Protein AF-A0A7W0IDD8-F1 (afdb_monomer)

Solvent-accessible surface area (backbone atoms only — not comparable to full-atom values): 20999 Å² total; per-residue (Å²): 106,83,64,54,40,31,26,29,78,87,75,41,72,33,31,65,84,39,96,52,27,77,35,82,92,47,76,66,54,68,60,52,62,57,66,55,70,86,56,60,52,86,77,64,38,30,26,44,44,40,67,47,39,80,70,72,40,92,45,48,33,51,63,51,73,57,95,91,39,76,44,58,44,57,75,46,72,74,58,51,58,67,43,49,70,93,63,53,69,46,60,52,19,50,39,54,35,52,36,50,44,30,39,76,68,73,30,57,49,37,72,60,38,56,46,99,84,64,82,42,71,27,50,27,32,34,47,29,73,43,102,51,34,36,20,37,38,79,47,80,65,95,70,59,69,71,57,53,50,49,51,50,49,50,28,24,70,70,47,24,48,68,44,35,34,28,41,45,68,73,68,59,74,50,55,89,49,42,38,35,26,41,73,61,90,61,54,34,65,47,59,46,68,40,95,73,48,46,30,78,35,36,35,30,50,54,49,75,42,60,29,42,95,84,43,88,69,80,39,74,87,43,98,67,69,64,78,70,47,75,39,85,45,75,44,85,39,82,45,44,48,60,57,48,48,40,27,41,34,62,47,46,34,36,60,40,52,47,75,54,71,94,44,59,48,35,23,30,30,42,38,70,40,47,49,57,49,26,65,74,68,74,49,86,44,57,79,75,62,43,72,75,75,68,74,82,87,60,82,63,100,59,80,74,89,84,62,96,70,80,93,70,87,75,81,81,68,77,75,82,69,81,84,44,69,76,31,56,44,99,60,74,36,54,10,74,84,81,55,50,77,24,42,30,26,37,98,87,61,45,37,19,46,69,71,60,49,54,60,60,54,75,109

Sequence (363 aa):
MVNYLLWHTELGELDIRKPDLGRPELPGVWERLLQDRSSPLSRRGLQCGGVCRDQGHVEWMYVYERQGQRIAAHEAKTAERRHISNESPEHQAYKERTVRVATEAGHRAEAEARTKDGKVRSDVLVYGANDMPTGFEIQRSFEPENAIRRRNKASADHGVLAAWHTDDSQMFSRNEVAWTRTDNNLPPKAIRDGAHLQVRGGYRYLHMEKCDERRARPCLTKKTGKCGKWHPVSSVRQISYDDFVRGVAAGEVVQAGVKEFRTTFHFWTTALELDRYEDTIGRSVRPVGPKPRKPATGSSDRDPTCRARPRIEISRGPHLNWRDSSHWSSIDAPCRYCRGLTHLRDDTGRPSHKTCAEAQLGT

Mean predicted aligned error: 17.6 Å

Structure (mmCIF, N/CA/C/O backbone):
data_AF-A0A7W0IDD8-F1
#
_entry.id   AF-A0A7W0IDD8-F1
#
loop_
_atom_site.group_PDB
_atom_site.id
_atom_site.type_symbol
_atom_site.label_atom_id
_atom_site.label_alt_id
_atom_site.label_comp_id
_atom_site.label_asym_id
_atom_site.label_entity_id
_atom_site.label_seq_id
_atom_site.pdbx_PDB_ins_code
_atom_site.Cartn_x
_atom_site.Cartn_y
_atom_site.Cartn_z
_atom_site.occupancy
_atom_site.B_iso_or_equiv
_atom_site.auth_seq_id
_atom_site.auth_comp_id
_atom_site.auth_asym_id
_atom_site.auth_atom_id
_atom_site.pdbx_PDB_model_num
ATOM 1 N N . MET A 1 1 ? -10.575 5.139 19.456 1.00 38.25 1 MET A N 1
ATOM 2 C CA . MET A 1 1 ? -11.682 6.118 19.418 1.00 38.25 1 MET A CA 1
ATOM 3 C C . MET A 1 1 ? -11.929 6.609 20.830 1.00 38.25 1 MET A C 1
ATOM 5 O O . MET A 1 1 ? -11.973 5.780 21.727 1.00 38.25 1 MET A O 1
ATOM 9 N N . VAL A 1 2 ? -12.044 7.922 21.043 1.00 44.94 2 VAL A N 1
ATOM 10 C CA . VAL A 1 2 ? -12.522 8.461 22.326 1.00 44.94 2 VAL A CA 1
ATOM 11 C C . VAL A 1 2 ? -14.035 8.287 22.314 1.00 44.94 2 VAL A C 1
ATOM 13 O O . VAL A 1 2 ? -14.695 8.803 21.417 1.00 44.94 2 VAL A O 1
ATOM 16 N N . ASN A 1 3 ? -14.571 7.484 23.229 1.00 56.94 3 ASN A N 1
ATOM 17 C CA . ASN A 1 3 ? -16.008 7.265 23.300 1.00 56.94 3 ASN A CA 1
ATOM 18 C C . ASN A 1 3 ? -16.660 8.481 23.971 1.00 56.94 3 ASN A C 1
ATOM 20 O O . ASN A 1 3 ? -16.251 8.878 25.061 1.00 56.94 3 ASN A O 1
ATOM 24 N N . TYR A 1 4 ? -17.618 9.103 23.287 1.00 72.56 4 TYR A N 1
ATOM 25 C CA . TYR A 1 4 ? -18.241 10.357 23.724 1.00 72.56 4 TYR A CA 1
ATOM 26 C C . TYR A 1 4 ? -19.490 10.136 24.588 1.00 72.56 4 TYR A C 1
ATOM 28 O O . TYR A 1 4 ? -19.987 11.086 25.191 1.00 72.56 4 TYR A O 1
ATOM 36 N N . LEU A 1 5 ? -19.979 8.893 24.650 1.00 84.94 5 LEU A N 1
ATOM 37 C CA . LEU A 1 5 ? -21.149 8.500 25.426 1.00 84.94 5 LEU A CA 1
ATOM 38 C C . LEU A 1 5 ? -20.735 7.869 26.755 1.00 84.94 5 LEU A C 1
ATOM 40 O O . LEU A 1 5 ? -19.947 6.919 26.817 1.00 84.94 5 LEU A O 1
ATOM 44 N N . LEU A 1 6 ? -21.319 8.399 27.819 1.00 89.81 6 LEU A N 1
ATOM 45 C CA . LEU A 1 6 ? -21.186 7.954 29.194 1.00 89.81 6 LEU A CA 1
ATOM 46 C C . LEU A 1 6 ? -22.547 7.471 29.693 1.00 89.81 6 LEU A C 1
ATOM 48 O O . LEU A 1 6 ? -23.591 7.970 29.279 1.00 89.81 6 LEU A O 1
ATOM 52 N N . TRP A 1 7 ? -22.533 6.516 30.612 1.00 91.50 7 TRP A N 1
ATOM 53 C CA . TRP A 1 7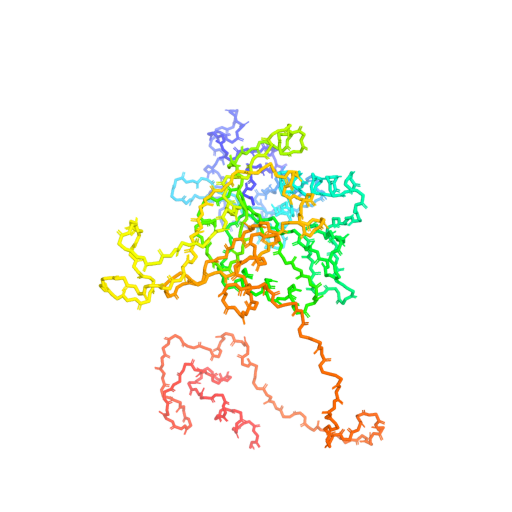 ? -23.715 6.121 31.361 1.00 91.50 7 TRP A CA 1
ATOM 54 C C . TRP A 1 7 ? -23.473 6.379 32.838 1.00 91.50 7 TRP A C 1
ATOM 56 O O . TRP A 1 7 ? -22.540 5.830 33.417 1.00 91.50 7 TRP A O 1
ATOM 66 N N . HIS A 1 8 ? -24.311 7.205 33.448 1.00 93.06 8 HIS A N 1
ATOM 67 C CA . HIS A 1 8 ? -24.335 7.368 34.889 1.00 93.06 8 HIS A CA 1
ATOM 68 C C . HIS A 1 8 ? -25.427 6.477 35.480 1.00 93.06 8 HIS A C 1
ATOM 70 O O . HIS A 1 8 ? -26.564 6.502 35.009 1.00 93.06 8 HIS A O 1
ATOM 76 N N . THR A 1 9 ? -25.122 5.728 36.538 1.00 90.44 9 THR A N 1
ATOM 77 C CA . THR A 1 9 ? -26.077 4.803 37.178 1.00 90.44 9 THR A CA 1
ATOM 78 C C . THR A 1 9 ? -27.362 5.485 37.648 1.00 90.44 9 THR A C 1
ATOM 80 O O . THR A 1 9 ? -28.414 4.859 37.638 1.00 90.44 9 THR A O 1
ATOM 83 N N . GLU A 1 10 ? -27.284 6.766 38.014 1.00 90.62 10 GLU A N 1
ATOM 84 C CA . GLU A 1 10 ? -28.434 7.565 38.473 1.00 90.62 10 GLU A CA 1
ATOM 85 C C . GLU A 1 10 ? -28.957 8.570 37.435 1.00 90.62 10 GLU A C 1
ATOM 87 O O . GLU A 1 10 ? -30.153 8.835 37.389 1.00 90.62 10 GLU A O 1
ATOM 92 N N . LEU A 1 11 ? -28.080 9.139 36.595 1.00 90.31 11 LEU A N 1
ATOM 93 C CA . LEU A 1 11 ? -28.448 10.218 35.660 1.00 90.31 11 LEU A CA 1
ATOM 94 C C . LEU A 1 11 ? -28.745 9.684 34.251 1.00 90.31 11 LEU A C 1
ATOM 96 O O . LEU A 1 11 ? -29.167 10.432 33.372 1.00 90.31 11 LEU A O 1
ATOM 100 N N . GLY A 1 12 ? -28.517 8.390 34.020 1.00 90.62 12 GLY A N 1
ATOM 101 C CA . GLY A 1 12 ? -28.652 7.754 32.720 1.00 90.62 12 GLY A CA 1
ATOM 102 C C . GLY A 1 12 ? -27.584 8.212 31.728 1.00 90.62 12 GLY A C 1
ATOM 103 O O . GLY A 1 12 ? -26.442 8.489 32.090 1.00 90.62 12 GLY A O 1
ATOM 104 N N . GLU A 1 13 ? -27.945 8.243 30.447 1.00 92.44 13 GLU A N 1
ATOM 105 C CA . GLU A 1 13 ? -27.014 8.564 29.361 1.00 92.44 13 GLU A CA 1
ATOM 106 C C . GLU A 1 13 ? -26.584 10.035 29.388 1.00 92.44 13 GLU A C 1
ATOM 108 O O . GLU A 1 13 ? -27.407 10.921 29.642 1.00 92.44 13 GLU A O 1
ATOM 113 N N . LEU A 1 14 ? -25.298 10.264 29.111 1.00 92.19 14 LEU A N 1
ATOM 114 C CA . LEU A 1 14 ? -24.636 11.563 29.040 1.00 92.19 14 LEU A CA 1
ATOM 115 C C . LEU A 1 14 ? -23.723 11.611 27.795 1.00 92.19 14 LEU A C 1
ATOM 117 O O . LEU A 1 14 ? -22.976 10.669 27.539 1.00 92.19 14 LEU A O 1
ATOM 121 N N . ASP A 1 15 ? -23.723 12.717 27.046 1.00 87.12 15 ASP A N 1
ATOM 122 C CA . ASP A 1 15 ? -22.854 12.941 25.873 1.00 87.12 15 ASP A CA 1
ATOM 123 C C . ASP A 1 15 ? -21.891 14.106 26.123 1.00 87.12 15 ASP A C 1
ATOM 125 O O . ASP A 1 15 ? -22.298 15.269 26.113 1.00 87.12 15 ASP A O 1
ATOM 129 N N . ILE A 1 16 ? -20.596 13.818 26.287 1.00 84.38 16 ILE A N 1
ATOM 130 C CA . ILE A 1 16 ? -19.587 14.824 26.673 1.00 84.38 16 ILE A CA 1
ATOM 131 C C . ILE A 1 16 ? -19.371 15.931 25.636 1.00 84.38 16 ILE A C 1
ATOM 133 O O . ILE A 1 16 ? -18.740 16.942 25.946 1.00 84.38 16 ILE A O 1
ATOM 137 N N . ARG A 1 17 ? -19.878 15.755 24.410 1.00 81.88 17 ARG A N 1
ATOM 138 C CA . ARG A 1 17 ? -19.805 16.768 23.345 1.00 81.88 17 ARG A CA 1
ATOM 139 C C . ARG A 1 17 ? -20.873 17.842 23.493 1.00 81.88 17 ARG A C 1
ATOM 141 O O . ARG A 1 17 ? -20.735 18.914 22.910 1.00 81.88 17 ARG A O 1
ATOM 148 N N . LYS A 1 18 ? -21.950 17.558 24.226 1.00 83.44 18 LYS A N 1
ATOM 149 C CA . LYS A 1 18 ? -23.035 18.513 24.445 1.00 83.44 18 LYS A CA 1
ATOM 150 C C . LYS A 1 18 ? -22.689 19.423 25.631 1.00 83.44 18 LYS A C 1
ATOM 152 O O . LYS A 1 18 ? -22.160 18.921 26.627 1.00 83.44 18 LYS A O 1
ATOM 157 N N . PRO A 1 19 ? -23.008 20.731 25.568 1.00 83.19 19 PRO A N 1
ATOM 158 C CA . PRO A 1 19 ? -22.747 21.670 26.663 1.00 83.19 19 PRO A CA 1
ATOM 159 C C . PRO A 1 19 ? -23.274 21.172 28.016 1.00 83.19 19 PRO A C 1
ATOM 161 O O . PRO A 1 19 ? -22.493 21.077 28.962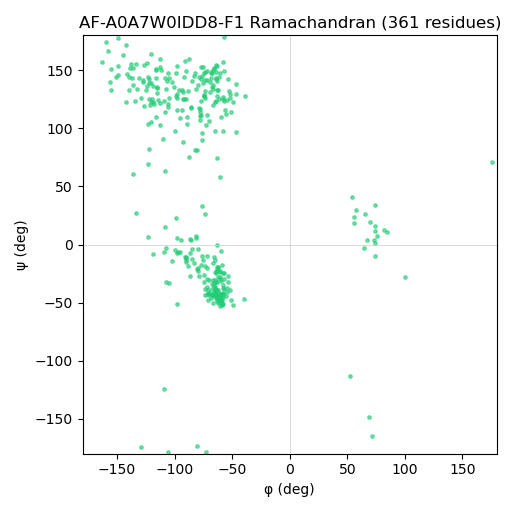 1.00 83.19 19 PRO A O 1
ATOM 164 N N . ASP A 1 20 ? -24.524 20.700 28.046 1.00 86.12 20 ASP A N 1
ATOM 165 C CA . ASP A 1 20 ? -25.200 20.180 29.247 1.00 86.12 20 ASP A CA 1
ATOM 166 C C . ASP A 1 20 ? -25.166 18.650 29.336 1.00 86.12 20 ASP A C 1
ATOM 168 O O . ASP A 1 20 ? -26.043 18.018 29.917 1.00 86.12 20 ASP A O 1
ATOM 172 N N . LEU A 1 21 ? -24.204 18.015 28.661 1.00 88.62 21 LEU A N 1
ATOM 173 C CA . LEU A 1 21 ? -24.087 16.558 28.554 1.00 88.62 21 LEU A CA 1
ATOM 174 C C . LEU A 1 21 ? -25.336 15.853 27.989 1.00 88.62 21 LEU A C 1
ATOM 176 O O . LEU A 1 21 ? -25.504 14.649 28.151 1.00 88.62 21 LEU A O 1
ATOM 180 N N . GLY A 1 22 ? -26.221 16.592 27.314 1.00 86.56 22 GLY A N 1
ATOM 181 C CA . GLY A 1 22 ? -27.504 16.080 26.831 1.00 86.56 22 GLY A CA 1
ATOM 182 C C . GLY A 1 22 ? -28.614 16.047 27.883 1.00 86.56 22 GLY A C 1
ATOM 183 O O . GLY A 1 22 ? -29.648 15.445 27.610 1.00 86.56 22 GLY A O 1
ATOM 184 N N . ARG A 1 23 ? -28.412 16.698 29.036 1.00 86.62 23 ARG A N 1
ATOM 185 C CA . ARG A 1 23 ? -29.353 16.810 30.158 1.00 86.62 23 ARG A CA 1
ATOM 186 C C . ARG A 1 23 ? -29.650 18.278 30.488 1.00 86.62 23 ARG A C 1
ATOM 188 O O . ARG A 1 23 ? -29.209 18.766 31.527 1.00 86.62 23 ARG A O 1
ATOM 195 N N . PRO A 1 24 ? -30.362 19.013 29.615 1.00 86.81 24 PRO A N 1
ATOM 196 C CA . PRO A 1 24 ? -30.685 20.424 29.859 1.00 86.81 24 PRO A CA 1
ATOM 197 C C . PRO A 1 24 ? -31.475 20.654 31.162 1.00 86.81 24 PRO A C 1
ATOM 199 O O . PRO A 1 24 ? -31.408 21.729 31.747 1.00 86.81 24 PRO A O 1
ATOM 202 N N . GLU A 1 25 ? -32.199 19.642 31.641 1.00 90.06 25 GLU A N 1
ATOM 203 C CA . GLU A 1 25 ? -32.953 19.645 32.896 1.00 90.06 25 GLU A CA 1
ATOM 204 C C . GLU A 1 25 ? -32.075 19.499 34.152 1.00 90.06 25 GLU A C 1
ATOM 206 O O . GLU A 1 25 ? -32.535 19.756 35.265 1.00 90.06 25 GLU A O 1
ATOM 211 N N . LEU A 1 26 ? -30.804 19.120 33.987 1.00 84.81 26 LEU A N 1
ATOM 212 C CA . LEU A 1 26 ? -29.834 18.947 35.065 1.00 84.81 26 LEU A CA 1
ATOM 213 C C . LEU A 1 26 ? -28.614 19.845 34.817 1.00 84.81 26 LEU A C 1
ATOM 215 O O . LEU A 1 26 ? -27.582 19.373 34.336 1.00 84.81 26 LEU A O 1
ATOM 219 N N . PRO A 1 27 ? -28.672 21.137 35.175 1.00 86.19 27 PRO A N 1
ATOM 220 C CA . PRO A 1 27 ? -27.516 22.009 35.035 1.00 86.19 27 PRO A CA 1
ATOM 221 C C . PRO A 1 27 ? -26.349 21.543 35.923 1.00 86.19 27 PRO A C 1
ATOM 223 O O . PRO A 1 27 ? -26.522 20.885 36.959 1.00 86.19 27 PRO A O 1
ATOM 226 N N . GLY A 1 28 ? -25.127 21.873 35.504 1.00 87.25 28 GLY A N 1
ATOM 227 C CA . GLY A 1 28 ? -23.920 21.673 36.309 1.00 87.25 28 GLY A CA 1
ATOM 228 C C . GLY A 1 28 ? -23.492 20.2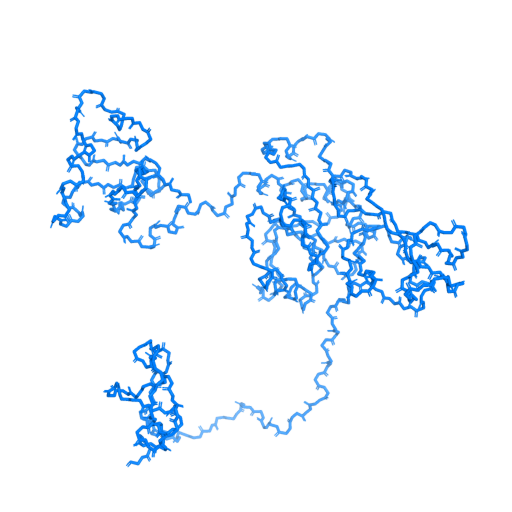14 36.518 1.00 87.25 28 GLY A C 1
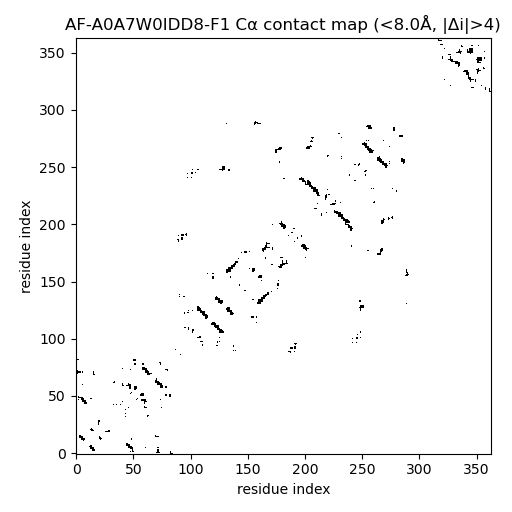ATOM 229 O O . GLY A 1 28 ? -22.800 19.904 37.489 1.00 87.25 28 GLY A O 1
ATOM 230 N N . VAL A 1 29 ? -23.955 19.265 35.693 1.00 89.19 29 VAL A N 1
ATOM 231 C CA . VAL A 1 29 ? -23.559 17.844 35.825 1.00 89.19 29 VAL A CA 1
ATOM 232 C C . VAL A 1 29 ? -22.063 17.668 35.568 1.00 89.19 29 VAL A C 1
ATOM 234 O O . VAL A 1 29 ? -21.414 16.901 36.272 1.00 89.19 29 VAL A O 1
ATOM 237 N N . TRP A 1 30 ? -21.494 18.389 34.601 1.00 89.94 30 TRP A N 1
ATOM 238 C CA . TRP A 1 30 ? -20.075 18.268 34.268 1.00 89.94 30 TRP A CA 1
ATOM 239 C C . TRP A 1 30 ? -19.171 18.661 35.442 1.00 89.94 30 TRP A C 1
ATOM 241 O O . TRP A 1 30 ? -18.269 17.912 35.817 1.00 89.94 30 TRP A O 1
ATOM 251 N N . GLU A 1 31 ? -19.467 19.790 36.079 1.00 89.62 31 GLU A N 1
ATOM 252 C CA . GLU A 1 31 ? -18.741 20.299 37.239 1.00 89.62 31 GLU A CA 1
ATOM 253 C C . GLU A 1 31 ? -18.850 19.325 38.417 1.00 89.62 31 GLU A C 1
ATOM 255 O O . GLU A 1 31 ? -17.846 19.040 39.071 1.00 89.62 31 GLU A O 1
ATOM 260 N N . ARG A 1 32 ? -20.035 18.736 38.635 1.00 86.75 32 ARG A N 1
ATOM 261 C CA . ARG A 1 32 ? -20.239 17.686 39.646 1.00 86.75 32 ARG A CA 1
ATOM 262 C C . ARG A 1 32 ? -19.369 16.454 39.383 1.00 86.75 32 ARG A C 1
ATOM 264 O O . ARG A 1 32 ? -18.693 15.986 40.295 1.00 86.75 32 ARG A O 1
ATOM 271 N N . LEU A 1 33 ? -19.318 15.969 38.140 1.00 87.81 33 LEU A N 1
ATOM 272 C CA . LEU A 1 33 ? -18.487 14.816 37.767 1.00 87.81 33 LEU A CA 1
ATOM 273 C C . LEU A 1 33 ? -16.981 15.091 37.934 1.00 87.81 33 LEU A C 1
ATOM 275 O O . LEU A 1 33 ? -16.217 14.179 38.254 1.00 87.81 33 LEU A O 1
ATOM 279 N N . LEU A 1 34 ? -16.537 16.337 37.736 1.00 85.62 34 LEU A N 1
ATOM 280 C CA . LEU A 1 34 ? -15.145 16.740 37.964 1.00 85.62 34 LEU A CA 1
ATOM 281 C C . LEU A 1 34 ? -14.786 16.857 39.453 1.00 85.62 34 LEU A C 1
ATOM 283 O O . LEU A 1 34 ? -13.632 16.614 39.814 1.00 85.62 34 LEU A O 1
ATOM 287 N N . GLN A 1 35 ? -15.739 17.242 40.305 1.00 81.62 35 GLN A N 1
ATOM 288 C CA . GLN A 1 35 ? -15.526 17.428 41.744 1.00 81.62 35 GLN A CA 1
ATOM 289 C C . GLN A 1 35 ? -15.409 16.106 42.509 1.00 81.62 35 GLN A C 1
ATOM 291 O O . GLN A 1 35 ? -14.699 16.049 43.512 1.00 81.62 35 GLN A O 1
ATOM 296 N N . ASP A 1 36 ? -16.001 15.022 42.006 1.00 74.69 36 ASP A N 1
ATOM 297 C CA . ASP A 1 36 ? -15.989 13.704 42.654 1.00 74.69 36 ASP A CA 1
ATOM 298 C C . ASP A 1 36 ? -14.646 12.953 42.509 1.00 74.69 36 ASP A C 1
ATOM 300 O O . ASP A 1 36 ? -14.573 11.735 42.391 1.00 74.69 36 ASP A O 1
ATOM 304 N N . ARG A 1 37 ? -13.518 13.670 42.472 1.00 67.50 37 ARG A N 1
ATOM 305 C CA . ARG A 1 37 ? -12.189 13.093 42.210 1.00 67.50 37 ARG A CA 1
ATOM 306 C C . ARG A 1 37 ? -11.601 12.282 43.361 1.00 67.50 37 ARG A C 1
ATOM 308 O O . ARG A 1 37 ? -10.683 11.502 43.109 1.00 67.50 37 ARG A O 1
ATOM 315 N N . SER A 1 38 ? -12.106 12.450 44.578 1.00 68.56 38 SER A N 1
ATOM 316 C CA . SER A 1 38 ? -11.622 11.778 45.790 1.00 68.56 38 SER A CA 1
ATOM 317 C C . SER A 1 38 ? -12.293 10.426 46.060 1.00 68.56 38 SER A C 1
ATOM 319 O O . SER A 1 38 ? -11.727 9.610 46.786 1.00 68.56 38 SER A O 1
ATOM 321 N N . SER A 1 39 ? -13.453 10.146 45.459 1.00 74.31 39 SER A N 1
ATOM 322 C CA . SER A 1 39 ? -14.155 8.868 45.629 1.00 74.31 39 SER A CA 1
ATOM 323 C C . SER A 1 39 ? -13.595 7.783 44.699 1.00 74.31 39 SER A C 1
ATOM 325 O O . SER A 1 39 ? -13.194 8.094 43.573 1.00 74.31 39 SER A O 1
ATOM 327 N N . PRO A 1 40 ? -13.593 6.495 45.089 1.00 78.19 40 PRO A N 1
ATOM 328 C CA . PRO A 1 40 ? -13.337 5.391 44.160 1.00 78.19 40 PRO A CA 1
ATOM 329 C C . PRO A 1 40 ? -14.273 5.446 42.943 1.00 78.19 40 PRO A C 1
ATOM 331 O O . PRO A 1 40 ? -15.450 5.766 43.102 1.00 78.19 40 PRO A O 1
ATOM 334 N N . LEU A 1 41 ? -13.783 5.111 41.742 1.00 77.44 41 LEU A N 1
ATOM 335 C CA . LEU A 1 41 ? -14.543 5.262 40.487 1.00 77.44 41 LEU A CA 1
ATOM 336 C C . LEU A 1 41 ? -15.875 4.504 40.473 1.00 77.44 41 LEU A C 1
ATOM 338 O O . LEU A 1 41 ? -16.871 5.030 39.983 1.00 77.44 41 LEU A O 1
ATOM 342 N N . SER A 1 42 ? -15.924 3.333 41.107 1.00 75.31 42 SER A N 1
ATOM 343 C CA . SER A 1 42 ? -17.151 2.547 41.269 1.00 75.31 42 SER A CA 1
ATOM 344 C C . SER A 1 42 ? -18.258 3.259 42.051 1.00 75.31 42 SER A C 1
ATOM 346 O O . SER A 1 42 ? -19.430 2.937 41.879 1.00 75.31 42 SER A O 1
ATOM 348 N N . ARG A 1 43 ? -17.912 4.234 42.900 1.00 80.50 43 ARG A N 1
ATOM 349 C CA . ARG A 1 43 ? -18.878 5.037 43.665 1.00 80.50 43 ARG A CA 1
ATOM 350 C C . ARG A 1 43 ? -19.334 6.293 42.934 1.00 80.50 43 ARG A C 1
ATOM 352 O O . ARG A 1 43 ? -20.348 6.855 43.319 1.00 80.50 43 ARG A O 1
ATOM 359 N N . ARG A 1 44 ? -18.631 6.694 41.872 1.00 84.19 44 ARG A N 1
ATOM 360 C CA . ARG A 1 44 ? -18.985 7.867 41.058 1.00 84.19 44 ARG A CA 1
ATOM 361 C C . ARG A 1 44 ? -20.097 7.582 40.054 1.00 84.19 44 ARG A C 1
ATOM 363 O O . ARG A 1 44 ? -20.455 8.452 39.276 1.00 84.19 44 ARG A O 1
ATOM 370 N N . GLY A 1 45 ? -20.551 6.329 39.973 1.00 88.12 45 GLY A N 1
ATOM 371 C CA . GLY A 1 45 ? -21.645 5.918 39.097 1.00 88.12 45 GLY A CA 1
ATOM 372 C C . GLY A 1 45 ? -21.349 6.000 37.598 1.00 88.12 45 GLY A C 1
ATOM 373 O O . GLY A 1 45 ? -22.247 5.731 36.807 1.00 88.12 45 GLY A O 1
ATOM 374 N N . LEU A 1 46 ? -20.126 6.347 37.180 1.00 91.38 46 LEU A N 1
ATOM 375 C CA . LEU A 1 46 ? -19.824 6.674 35.789 1.00 91.38 46 LEU A CA 1
ATOM 376 C C . LEU A 1 46 ? -19.226 5.490 35.026 1.00 91.38 46 LEU A C 1
ATOM 378 O O . LEU A 1 46 ? -18.118 5.032 35.300 1.00 91.38 46 LEU A O 1
ATOM 382 N N . GLN A 1 47 ? -19.957 5.019 34.026 1.00 92.44 47 GLN A N 1
ATOM 383 C CA . GLN A 1 47 ? -19.621 3.876 33.190 1.00 92.44 47 GLN A CA 1
ATOM 384 C C . GLN A 1 47 ? -19.517 4.288 31.724 1.00 92.44 47 GLN A C 1
ATOM 386 O O . GLN A 1 47 ? -20.009 5.339 31.300 1.00 92.44 47 GLN A O 1
ATOM 391 N N . CYS A 1 48 ? -18.901 3.429 30.922 1.00 88.38 48 CYS A N 1
ATOM 392 C CA . CYS A 1 48 ? -18.923 3.584 29.479 1.00 88.38 48 CYS A CA 1
ATOM 393 C C . CYS A 1 48 ? -20.343 3.428 28.933 1.00 88.38 48 CYS A C 1
ATOM 395 O O . CYS A 1 48 ? -20.968 2.395 29.137 1.00 88.38 48 CYS A O 1
ATOM 397 N N . GLY A 1 49 ? -20.838 4.450 28.229 1.00 85.00 49 GLY A N 1
ATOM 398 C CA . GLY A 1 49 ? -22.182 4.460 27.649 1.00 85.00 49 GLY A CA 1
ATOM 399 C C . GLY A 1 49 ? -22.272 3.897 26.230 1.00 85.00 49 GLY A C 1
ATOM 400 O O . GLY A 1 49 ? -23.382 3.698 25.761 1.00 85.00 49 GLY A O 1
ATOM 401 N N . GLY A 1 50 ? -21.141 3.649 25.558 1.00 81.94 50 GLY A N 1
ATOM 402 C CA . GLY A 1 50 ? -21.101 3.068 24.207 1.00 81.94 50 GLY A CA 1
ATOM 403 C C . GLY A 1 50 ? -20.580 1.628 24.198 1.00 81.94 50 GLY A C 1
ATOM 404 O O . GLY A 1 50 ? -21.063 0.791 24.948 1.00 81.94 50 GLY A O 1
ATOM 405 N N . VAL A 1 51 ? -19.531 1.357 23.407 1.00 74.62 51 VAL A N 1
ATOM 406 C CA . VAL A 1 51 ? -19.012 0.007 23.085 1.00 74.62 51 VAL A CA 1
ATOM 407 C C . VAL A 1 51 ? -18.988 -1.008 24.238 1.00 74.62 51 VAL A C 1
ATOM 409 O O . VAL A 1 51 ? -19.421 -2.137 24.038 1.00 74.62 51 VAL A O 1
ATOM 412 N N . CYS A 1 52 ? -18.493 -0.661 25.434 1.00 81.12 52 CYS A N 1
ATOM 413 C CA . CYS A 1 52 ? -18.473 -1.623 26.545 1.00 81.12 52 CYS A CA 1
ATOM 414 C C . CYS A 1 52 ? -19.889 -2.030 26.963 1.00 81.12 52 CYS A C 1
ATOM 416 O O . CYS A 1 52 ? -20.145 -3.215 27.146 1.00 81.12 52 CYS A O 1
ATOM 418 N N . ARG A 1 53 ? -20.811 -1.071 27.065 1.00 81.75 53 ARG A N 1
ATOM 419 C CA . ARG A 1 53 ? -22.195 -1.323 27.460 1.00 81.75 53 ARG A CA 1
ATOM 420 C C . ARG A 1 53 ? -22.985 -2.045 26.380 1.00 81.75 53 ARG A C 1
ATOM 422 O O . ARG A 1 53 ? -23.717 -2.970 26.714 1.00 81.75 53 ARG A O 1
ATOM 429 N N . ASP A 1 54 ? -22.770 -1.699 25.113 1.00 77.62 54 ASP A N 1
ATOM 430 C CA . ASP A 1 54 ? -23.364 -2.414 23.973 1.00 77.62 54 ASP A CA 1
ATOM 431 C C . ASP A 1 54 ? -22.935 -3.892 23.947 1.00 77.62 54 ASP A C 1
ATOM 433 O O . ASP A 1 54 ? -23.694 -4.767 23.538 1.00 77.62 54 ASP A O 1
ATOM 437 N N . GLN A 1 55 ? -21.725 -4.185 24.435 1.00 77.81 55 GLN A N 1
ATOM 438 C CA . GLN A 1 55 ? -21.189 -5.540 24.603 1.00 77.81 55 GLN A CA 1
ATOM 439 C C . GLN A 1 55 ? -21.562 -6.192 25.950 1.00 77.81 55 GLN A C 1
ATOM 441 O O . GLN A 1 55 ? -21.081 -7.282 26.257 1.00 77.81 55 GLN A O 1
ATOM 446 N N . GLY A 1 56 ? -22.390 -5.545 26.775 1.00 84.31 56 GLY A N 1
ATOM 447 C CA . GLY A 1 56 ? -22.811 -6.061 28.081 1.00 84.31 56 GLY A CA 1
ATOM 448 C C . GLY A 1 56 ? -21.739 -6.000 29.177 1.00 84.31 56 GLY A C 1
ATOM 449 O O . GLY A 1 56 ? -21.874 -6.656 30.209 1.00 84.31 56 GLY A O 1
ATOM 450 N N . HIS A 1 57 ? -20.668 -5.229 28.984 1.00 83.62 57 HIS A N 1
ATOM 451 C CA . HIS A 1 57 ? -19.614 -5.026 29.975 1.00 83.62 57 HIS A CA 1
ATOM 452 C C . HIS A 1 57 ? -19.866 -3.783 30.836 1.00 83.62 57 HIS A C 1
ATOM 454 O O . HIS A 1 57 ? -20.098 -2.684 30.329 1.00 83.62 57 HIS A O 1
ATOM 460 N N . VAL A 1 58 ? -19.723 -3.950 32.153 1.00 89.06 58 VAL A N 1
ATOM 461 C CA . VAL A 1 58 ? -19.705 -2.845 33.118 1.00 89.06 58 VAL A CA 1
ATOM 462 C C . VAL A 1 58 ? -18.267 -2.372 33.285 1.00 89.06 58 VAL A C 1
ATOM 464 O O . VAL A 1 58 ? -17.465 -3.033 33.939 1.00 89.06 58 VAL A O 1
ATOM 467 N N . GLU A 1 59 ? -17.938 -1.236 32.674 1.00 89.31 59 GLU A N 1
ATOM 468 C CA . GLU A 1 59 ? -16.586 -0.676 32.697 1.00 89.31 59 GLU A CA 1
ATOM 469 C C . GLU A 1 59 ? -16.614 0.769 33.189 1.00 89.31 59 GLU A C 1
ATOM 471 O O . GLU A 1 59 ? -17.252 1.634 32.578 1.00 89.31 59 GLU A O 1
ATOM 476 N N . TRP A 1 60 ? -15.927 1.014 34.305 1.00 90.94 60 TRP A N 1
ATOM 477 C CA . TRP A 1 60 ? -15.900 2.310 34.974 1.00 90.94 60 TRP A CA 1
ATOM 478 C C . TRP A 1 60 ? -15.049 3.320 34.210 1.00 90.94 60 TRP A C 1
ATOM 480 O O . TRP A 1 60 ? -13.982 3.008 33.663 1.00 90.94 60 TRP A O 1
ATOM 490 N N . MET A 1 61 ? -15.536 4.555 34.190 1.00 88.12 61 MET A N 1
ATOM 491 C CA . MET A 1 61 ? -14.905 5.672 33.510 1.00 88.12 61 MET A CA 1
ATOM 492 C C . MET A 1 61 ? -14.653 6.829 34.464 1.00 88.12 61 MET A C 1
ATOM 494 O O . MET A 1 61 ? -15.326 7.006 35.475 1.00 88.12 61 MET A O 1
ATOM 498 N N . TYR A 1 62 ? -13.687 7.659 34.097 1.00 87.44 62 TYR A N 1
ATOM 499 C CA . TYR A 1 62 ? -13.451 8.949 34.717 1.00 87.44 62 TYR A CA 1
ATOM 500 C C . TYR A 1 62 ? -13.411 10.038 33.657 1.00 87.44 62 TYR A C 1
ATOM 502 O O . TYR A 1 62 ? -13.077 9.792 32.495 1.00 87.44 62 TYR A O 1
ATOM 510 N N . VAL A 1 63 ? -13.735 11.256 34.076 1.00 87.56 63 VAL A N 1
ATOM 511 C CA . VAL A 1 63 ? -13.711 12.435 33.215 1.00 87.56 63 VAL A CA 1
ATOM 512 C C . VAL A 1 63 ? -12.684 13.448 33.688 1.00 87.56 63 VAL A C 1
ATOM 514 O O . VAL A 1 63 ? -12.331 13.524 34.868 1.00 87.56 63 VAL A O 1
ATOM 517 N N . TYR A 1 64 ? -12.162 14.212 32.740 1.00 86.25 64 TYR A N 1
ATOM 518 C CA . TYR A 1 64 ? -11.263 15.323 33.003 1.00 86.25 64 TYR A CA 1
ATOM 519 C C . TYR A 1 64 ? -11.268 16.307 31.837 1.00 86.25 64 TYR A C 1
ATOM 521 O O . TYR A 1 64 ? -11.724 15.995 30.737 1.00 86.25 64 TYR A O 1
ATOM 529 N N . GLU A 1 65 ? -10.711 17.489 32.078 1.00 84.12 65 GLU A N 1
ATOM 530 C CA . GLU A 1 65 ? -10.435 18.465 31.032 1.00 84.12 65 GLU A CA 1
ATOM 531 C C . GLU A 1 65 ? -8.942 18.544 30.739 1.00 84.12 65 GLU A C 1
ATOM 533 O O . GLU A 1 65 ? -8.101 18.499 31.642 1.00 84.12 65 GLU A O 1
ATOM 538 N N . ARG A 1 66 ? -8.603 18.673 29.457 1.00 77.12 66 ARG A N 1
ATOM 539 C CA . ARG A 1 66 ? -7.239 18.939 29.000 1.00 77.12 66 ARG A CA 1
ATOM 540 C C . ARG A 1 66 ? -7.301 19.897 27.822 1.00 77.12 66 ARG A C 1
ATOM 542 O O . ARG A 1 66 ? -7.941 19.587 26.828 1.00 77.12 66 ARG A O 1
ATOM 549 N N . GLN A 1 67 ? -6.630 21.045 27.933 1.00 82.44 67 GLN A N 1
ATOM 550 C CA . GLN A 1 67 ? -6.592 22.069 26.874 1.00 82.44 67 GLN A CA 1
ATOM 551 C C . GLN A 1 67 ? -7.996 22.511 26.407 1.00 82.44 67 GLN A C 1
ATOM 553 O O . GLN A 1 67 ? -8.242 22.662 25.217 1.00 82.44 67 GLN A O 1
ATOM 558 N N . GLY A 1 68 ? -8.934 22.673 27.348 1.00 79.50 68 GLY A N 1
ATOM 559 C CA . GLY A 1 68 ? -10.321 23.055 27.050 1.00 79.50 68 GLY A CA 1
ATOM 560 C C . GLY A 1 68 ? -11.181 21.938 26.446 1.00 79.50 68 GLY A C 1
ATOM 561 O O . GLY A 1 68 ? -12.350 22.163 26.153 1.00 79.50 68 GLY A O 1
ATOM 562 N N . GLN A 1 69 ? -10.636 20.731 26.273 1.00 79.31 69 GLN A N 1
ATOM 563 C CA . GLN A 1 69 ? -11.382 19.580 25.783 1.00 79.31 69 GLN A CA 1
ATOM 564 C C . GLN A 1 69 ? -11.843 18.691 26.939 1.00 79.31 69 GLN A C 1
ATOM 566 O O . GLN A 1 69 ? -11.036 18.262 27.768 1.00 79.31 69 GLN A O 1
ATOM 571 N N . ARG A 1 70 ? -13.140 18.369 26.943 1.00 83.50 70 ARG A N 1
ATOM 572 C CA . ARG A 1 70 ? -13.753 17.363 27.815 1.00 83.50 70 ARG A CA 1
ATOM 573 C C . ARG A 1 70 ? -13.362 15.964 27.345 1.00 83.50 70 ARG A C 1
ATOM 575 O O . ARG A 1 70 ? -13.547 15.626 26.176 1.00 83.50 70 ARG A O 1
ATOM 582 N N . ILE A 1 71 ? -12.811 15.156 28.245 1.00 83.56 71 ILE A N 1
ATOM 583 C CA . ILE A 1 71 ? -12.334 13.803 27.952 1.00 83.56 71 ILE A CA 1
ATOM 584 C C . ILE A 1 71 ? -12.959 12.820 28.936 1.00 83.56 71 ILE A C 1
ATOM 586 O O . ILE A 1 71 ? -13.044 13.096 30.131 1.00 83.56 71 ILE A O 1
ATOM 590 N N . ALA A 1 72 ? -13.345 11.657 28.417 1.00 84.94 72 ALA A N 1
ATOM 591 C CA . ALA A 1 72 ? -13.725 10.481 29.181 1.00 84.94 72 ALA A CA 1
ATOM 592 C C . ALA A 1 72 ? -12.723 9.349 28.914 1.00 84.94 72 ALA A C 1
ATOM 594 O O . ALA A 1 72 ? -12.367 9.089 27.763 1.00 84.94 72 ALA A O 1
ATOM 595 N N . ALA A 1 73 ? -12.273 8.672 29.966 1.00 83.69 73 ALA A N 1
ATOM 596 C CA . ALA A 1 73 ? -11.307 7.583 29.879 1.00 83.69 73 ALA A CA 1
ATOM 597 C C . ALA A 1 73 ? -11.720 6.399 30.759 1.00 83.69 73 ALA A C 1
ATOM 599 O O . ALA A 1 73 ? -12.401 6.571 31.768 1.00 83.69 73 ALA A O 1
ATOM 600 N N . HIS A 1 74 ? -11.309 5.196 30.360 1.00 83.69 74 HIS A N 1
ATOM 601 C CA . HIS A 1 74 ? -11.516 3.986 31.153 1.00 83.69 74 HIS A CA 1
ATOM 602 C C . HIS A 1 74 ? -10.527 3.936 32.308 1.00 83.69 74 HIS A C 1
ATOM 604 O O . HIS A 1 74 ? -9.364 4.298 32.139 1.00 83.69 74 HIS A O 1
ATOM 610 N N . GLU A 1 75 ? -10.961 3.400 33.445 1.00 82.19 75 GLU A N 1
ATOM 611 C CA . GLU A 1 75 ? -10.040 3.012 34.516 1.00 82.19 75 GLU A CA 1
ATOM 612 C C . GLU A 1 75 ? -9.086 1.904 34.043 1.00 82.19 75 GLU A C 1
ATOM 614 O O . GLU A 1 75 ? -7.865 1.988 34.193 1.00 82.19 75 GLU A O 1
ATOM 619 N N . ALA A 1 76 ? -9.649 0.866 33.420 1.00 77.62 76 ALA A N 1
ATOM 620 C CA . ALA A 1 76 ? -8.906 -0.295 32.966 1.00 77.62 76 ALA A CA 1
ATOM 621 C C . ALA A 1 76 ? -8.445 -0.150 31.506 1.00 77.62 76 ALA A C 1
ATOM 623 O O . ALA A 1 76 ? -9.247 -0.026 30.578 1.00 77.62 76 ALA A O 1
ATOM 624 N N . LYS A 1 77 ? -7.136 -0.301 31.266 1.00 71.38 77 LYS A N 1
ATOM 625 C CA . LYS A 1 77 ? -6.560 -0.336 29.903 1.00 71.38 77 LYS A CA 1
ATOM 626 C C . LYS A 1 77 ? -7.101 -1.483 29.044 1.00 71.38 77 LYS A C 1
ATOM 628 O O . LYS A 1 77 ? -7.114 -1.394 27.820 1.00 71.38 77 LYS A O 1
ATOM 633 N N . THR A 1 78 ? -7.510 -2.592 29.659 1.00 74.62 78 THR A N 1
ATOM 634 C CA . THR A 1 78 ? -8.147 -3.719 28.957 1.00 74.62 78 THR A CA 1
ATOM 635 C C . THR A 1 78 ? -9.495 -3.320 28.368 1.00 74.62 78 THR A C 1
ATOM 637 O O . THR A 1 78 ? -9.807 -3.734 27.255 1.00 74.62 78 THR A O 1
ATOM 640 N N . ALA A 1 79 ? -10.248 -2.467 29.063 1.00 73.00 79 ALA A N 1
ATOM 641 C CA . ALA A 1 79 ? -11.497 -1.916 28.568 1.00 73.00 79 ALA A CA 1
ATOM 642 C C . ALA A 1 79 ? -11.272 -0.930 27.428 1.00 73.00 79 ALA A C 1
ATOM 644 O O . ALA A 1 79 ? -11.943 -1.035 26.409 1.00 73.00 79 ALA A O 1
ATOM 645 N N . GLU A 1 80 ? -10.256 -0.069 27.530 1.00 65.44 80 GLU A N 1
ATOM 646 C CA . GLU A 1 80 ? -9.859 0.840 26.447 1.00 65.44 80 GLU A CA 1
ATOM 647 C C . GLU A 1 80 ? -9.573 0.093 25.131 1.00 65.44 80 GLU A C 1
ATOM 649 O O . GLU A 1 80 ? -9.977 0.539 24.057 1.00 65.44 80 GLU A O 1
ATOM 654 N N . ARG A 1 81 ? -8.968 -1.102 25.203 1.00 62.62 81 ARG A N 1
ATOM 655 C CA . ARG A 1 81 ? -8.724 -1.951 24.024 1.00 62.62 81 ARG A CA 1
ATOM 656 C C . ARG A 1 81 ? -10.003 -2.437 23.335 1.00 62.62 81 ARG A C 1
ATOM 658 O O . ARG A 1 81 ? -9.943 -2.700 22.140 1.00 62.62 81 ARG A O 1
ATOM 665 N N . ARG A 1 82 ? -11.146 -2.516 24.031 1.00 67.25 82 ARG A N 1
ATOM 666 C CA . ARG A 1 82 ? -12.443 -2.868 23.417 1.00 67.25 82 ARG A CA 1
ATOM 667 C C . ARG A 1 82 ? -13.009 -1.743 22.535 1.00 67.25 82 ARG A C 1
ATOM 669 O O . ARG A 1 82 ? -13.809 -2.027 21.655 1.00 67.25 82 ARG A O 1
ATOM 676 N N . HIS A 1 83 ? -12.563 -0.490 22.718 1.00 57.25 83 HIS A N 1
ATOM 677 C CA . HIS A 1 83 ? -12.953 0.691 21.907 1.00 57.25 83 HIS A CA 1
ATOM 678 C C . HIS A 1 83 ? -12.139 0.861 20.631 1.00 57.25 83 HIS A C 1
ATOM 680 O O . HIS A 1 83 ? -12.361 1.787 19.843 1.00 57.25 83 HIS A O 1
ATOM 686 N N . ILE A 1 84 ? -11.152 -0.001 20.431 1.00 54.06 84 ILE A N 1
ATOM 687 C CA . ILE A 1 84 ? -10.518 -0.145 19.137 1.00 54.06 84 ILE A CA 1
ATOM 688 C C . ILE A 1 84 ? -11.520 -0.953 18.311 1.00 54.06 84 ILE A C 1
ATOM 690 O O . ILE A 1 84 ? -11.563 -2.175 18.422 1.00 54.06 84 ILE A O 1
ATOM 694 N N . SER A 1 85 ? -12.368 -0.292 17.509 1.00 45.50 85 SER A N 1
ATOM 695 C CA . SER A 1 85 ? -13.005 -1.018 16.407 1.00 45.50 85 SER A CA 1
ATOM 696 C C . SER A 1 85 ? -11.858 -1.591 15.583 1.00 45.50 85 SER A C 1
ATOM 698 O O . SER A 1 85 ? -11.040 -0.824 15.070 1.00 45.50 85 SER A O 1
ATOM 700 N N . ASN A 1 86 ? -11.756 -2.917 15.519 1.00 54.62 86 ASN A N 1
ATOM 701 C CA . ASN A 1 86 ? -10.619 -3.589 14.889 1.00 54.62 86 ASN A CA 1
ATOM 702 C C . ASN A 1 86 ? -10.445 -3.212 13.410 1.00 54.62 86 ASN A C 1
ATOM 704 O O . ASN A 1 86 ? -9.363 -3.408 12.868 1.00 54.62 86 ASN A O 1
ATOM 708 N N . GLU A 1 87 ? -11.471 -2.645 12.775 1.00 69.25 87 GLU A N 1
ATOM 709 C CA . GLU A 1 87 ? -11.442 -2.258 11.375 1.00 69.25 87 GLU A CA 1
ATOM 710 C C . GLU A 1 87 ? -12.451 -1.134 11.094 1.00 69.25 87 GLU A C 1
ATOM 712 O O . GLU A 1 87 ? -13.593 -1.187 11.549 1.00 69.25 87 GLU A O 1
ATOM 717 N N . SER A 1 88 ? -12.030 -0.087 10.376 1.00 81.88 88 SER A N 1
ATOM 718 C CA . SER A 1 88 ? -12.940 0.980 9.926 1.00 81.88 88 SER A CA 1
ATOM 719 C C . SER A 1 88 ? -13.827 0.493 8.768 1.00 81.88 88 SER A C 1
ATOM 721 O O . SER A 1 88 ? -13.327 -0.276 7.943 1.00 81.88 88 SER A O 1
ATOM 723 N N . PRO A 1 89 ? -15.072 0.983 8.610 1.00 85.50 89 PRO A N 1
ATOM 724 C CA . PRO A 1 89 ? -15.934 0.613 7.484 1.00 85.50 89 PRO A CA 1
ATOM 725 C C . PRO A 1 89 ? -15.295 0.813 6.102 1.00 85.50 89 PRO A C 1
ATOM 727 O O . PRO A 1 89 ? -15.566 0.044 5.184 1.00 85.50 89 PRO A O 1
ATOM 730 N N . GLU A 1 90 ? -14.431 1.817 5.930 1.00 88.00 90 GLU A N 1
ATOM 731 C CA . GLU A 1 90 ? -13.717 2.028 4.667 1.00 88.00 90 GLU A CA 1
ATOM 732 C C . GLU A 1 90 ? -12.608 0.990 4.445 1.00 88.00 90 GLU A C 1
ATOM 734 O O . GLU A 1 90 ? -12.412 0.541 3.320 1.00 88.00 90 GLU A O 1
ATOM 739 N N . HIS A 1 91 ? -11.887 0.590 5.501 1.00 89.75 91 HIS A N 1
ATOM 740 C CA . HIS A 1 91 ? -10.873 -0.477 5.428 1.00 89.75 91 HIS A CA 1
ATOM 741 C C . HIS A 1 91 ? -11.526 -1.795 5.003 1.00 89.75 91 HIS A C 1
ATOM 743 O O . HIS A 1 91 ? -11.083 -2.403 4.028 1.00 89.75 91 HIS A O 1
ATOM 749 N N . GLN A 1 92 ? -12.670 -2.120 5.610 1.00 90.44 92 GLN A N 1
ATOM 750 C CA . GLN A 1 92 ? -13.498 -3.252 5.206 1.00 90.44 92 GLN A CA 1
ATOM 751 C C . GLN A 1 92 ? -13.971 -3.125 3.746 1.00 90.44 92 GLN A C 1
ATOM 753 O O . GLN A 1 92 ? -13.905 -4.091 2.988 1.00 90.44 92 GLN A O 1
ATOM 758 N N . ALA A 1 93 ? -14.395 -1.932 3.309 1.00 93.44 93 ALA A N 1
ATOM 759 C CA . ALA A 1 93 ? -14.823 -1.703 1.928 1.00 93.44 93 ALA A CA 1
ATOM 760 C C . ALA A 1 93 ? -13.697 -1.946 0.904 1.00 93.44 93 ALA A C 1
ATOM 762 O O . ALA A 1 93 ? -13.951 -2.521 -0.156 1.00 93.44 93 ALA A O 1
ATOM 763 N N . TYR A 1 94 ? -12.453 -1.559 1.215 1.00 95.62 94 TYR A N 1
ATOM 764 C CA . TYR A 1 94 ? -11.292 -1.871 0.374 1.00 95.62 94 TYR A CA 1
ATOM 765 C C . TYR A 1 94 ? -11.000 -3.376 0.316 1.00 95.62 94 TYR A C 1
ATOM 767 O O . TYR A 1 94 ? -10.711 -3.891 -0.769 1.00 95.62 94 TYR A O 1
ATOM 775 N N . LYS A 1 95 ? -11.107 -4.094 1.446 1.00 95.25 95 LYS A N 1
ATOM 776 C CA . LYS A 1 95 ? -10.937 -5.557 1.479 1.00 95.25 95 LYS A CA 1
ATOM 777 C C . LYS A 1 95 ? -11.975 -6.253 0.603 1.00 95.25 95 LYS A C 1
ATOM 779 O O . LYS A 1 95 ? -11.619 -7.013 -0.296 1.00 95.25 95 LYS A O 1
ATOM 784 N N . GLU A 1 96 ? -13.251 -5.944 0.828 1.00 95.38 96 GLU A N 1
ATOM 7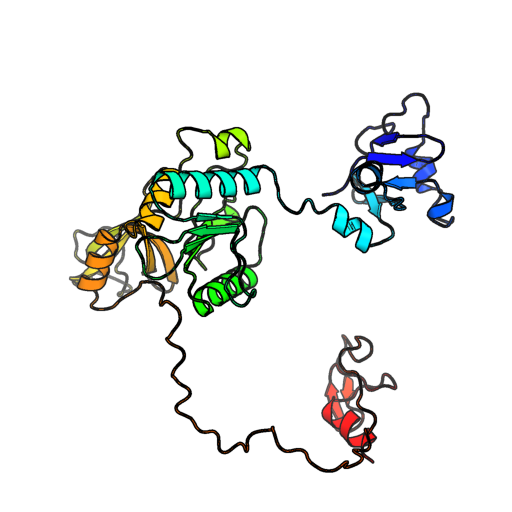85 C CA . GLU A 1 96 ? -14.381 -6.519 0.090 1.00 95.38 96 GLU A CA 1
ATOM 786 C C . GLU A 1 96 ? -14.261 -6.258 -1.412 1.00 95.38 96 GLU A C 1
ATOM 788 O O . GLU A 1 96 ? -14.425 -7.177 -2.216 1.00 95.38 96 GLU A O 1
ATOM 793 N N . ARG A 1 97 ? -13.915 -5.023 -1.800 1.00 96.56 97 ARG A N 1
ATOM 794 C CA . ARG A 1 97 ? -13.715 -4.668 -3.207 1.00 96.56 97 ARG A CA 1
ATOM 795 C C . ARG A 1 97 ? -12.552 -5.429 -3.831 1.00 96.56 97 ARG A C 1
ATOM 797 O O . ARG A 1 97 ? -12.719 -5.966 -4.919 1.00 96.56 97 ARG A O 1
ATOM 804 N N . THR A 1 98 ? -11.409 -5.513 -3.151 1.00 97.00 98 THR A N 1
ATOM 805 C CA . THR A 1 98 ? -10.238 -6.247 -3.659 1.00 97.00 98 THR A CA 1
ATOM 806 C C . THR A 1 98 ? -10.558 -7.724 -3.881 1.00 97.00 98 THR A C 1
ATOM 808 O O . THR A 1 98 ? -10.274 -8.249 -4.956 1.00 97.00 98 THR A O 1
ATOM 811 N N . VAL A 1 99 ? -11.198 -8.384 -2.905 1.00 96.31 99 VAL A N 1
ATOM 812 C CA . VAL A 1 99 ? -11.615 -9.792 -3.033 1.00 96.31 99 VAL A CA 1
ATOM 813 C C . VAL A 1 99 ? -12.567 -9.966 -4.209 1.00 96.31 99 VAL A C 1
ATOM 815 O O . VAL A 1 99 ? -12.340 -10.838 -5.049 1.00 96.31 99 VAL A O 1
ATOM 818 N N . ARG A 1 100 ? -13.606 -9.127 -4.295 1.00 96.31 100 ARG A N 1
ATOM 819 C CA . ARG A 1 100 ? -14.604 -9.200 -5.364 1.00 96.31 100 ARG A CA 1
ATOM 820 C C . ARG A 1 100 ? -13.957 -9.037 -6.738 1.00 96.31 100 ARG A C 1
ATOM 822 O O . ARG A 1 100 ? -14.132 -9.905 -7.580 1.00 96.31 100 ARG A O 1
ATOM 829 N N . VAL A 1 101 ? -13.162 -7.985 -6.938 1.00 96.75 101 VAL A N 1
ATOM 830 C CA . VAL A 1 101 ? -12.520 -7.683 -8.228 1.00 96.75 101 VAL A CA 1
ATOM 831 C C . VAL A 1 101 ? -11.555 -8.787 -8.657 1.00 96.75 101 VAL A C 1
ATOM 833 O O . VAL A 1 101 ? -11.564 -9.185 -9.821 1.00 96.75 101 VAL A O 1
ATOM 836 N N . ALA A 1 102 ? -10.730 -9.297 -7.739 1.00 95.81 102 ALA A N 1
ATOM 837 C CA . ALA A 1 102 ? -9.816 -10.395 -8.046 1.00 95.81 102 ALA A CA 1
ATOM 838 C C . ALA A 1 102 ? -10.579 -11.680 -8.416 1.00 95.81 102 ALA A C 1
ATOM 840 O O . ALA A 1 102 ? -10.217 -12.352 -9.381 1.00 95.81 102 ALA A O 1
ATOM 841 N N . THR A 1 103 ? -11.665 -11.980 -7.696 1.00 96.19 103 THR A N 1
ATOM 842 C CA . THR A 1 103 ? -12.512 -13.157 -7.951 1.00 96.19 103 THR A CA 1
ATOM 843 C C . THR A 1 103 ? -13.259 -13.048 -9.280 1.00 96.19 103 THR A C 1
ATOM 845 O O . THR A 1 103 ? -13.276 -14.003 -10.051 1.00 96.19 103 THR A O 1
ATOM 848 N N . GLU A 1 104 ? -13.825 -11.880 -9.593 1.00 95.62 104 GLU A N 1
ATOM 849 C CA . GLU A 1 104 ? -14.469 -11.591 -10.884 1.00 95.62 104 GLU A CA 1
ATOM 850 C C . GLU A 1 104 ? -13.494 -11.718 -12.063 1.00 95.62 104 GLU A C 1
ATOM 852 O O . GLU A 1 104 ? -13.899 -12.090 -13.161 1.00 95.62 104 GLU A O 1
ATOM 857 N N . ALA A 1 105 ? -12.205 -11.453 -11.837 1.00 94.88 105 ALA A N 1
ATOM 858 C CA . ALA A 1 105 ? -11.140 -11.668 -12.815 1.00 94.88 105 ALA A CA 1
ATOM 859 C C . ALA A 1 105 ? -10.647 -13.128 -12.896 1.00 94.88 105 ALA A C 1
ATOM 861 O O . ALA A 1 105 ? -9.694 -13.410 -13.616 1.00 94.88 105 ALA A O 1
ATOM 862 N N . GLY A 1 106 ? -11.280 -14.060 -12.178 1.00 95.50 106 GLY A N 1
ATOM 863 C CA . GLY A 1 106 ? -10.955 -15.488 -12.217 1.00 95.50 106 GLY A CA 1
ATOM 864 C C . GLY A 1 106 ? -9.808 -15.912 -11.296 1.00 95.50 106 GLY A C 1
ATOM 865 O O . GLY A 1 106 ? -9.342 -17.047 -11.392 1.00 95.50 106 GLY A O 1
ATOM 866 N N . HIS A 1 107 ? -9.353 -15.043 -10.389 1.00 94.69 107 HIS A N 1
ATOM 867 C CA . HIS A 1 107 ? -8.294 -15.359 -9.429 1.00 94.69 107 HIS A CA 1
ATOM 868 C C . HIS A 1 107 ? -8.863 -15.727 -8.057 1.00 94.69 107 HIS A C 1
ATOM 870 O O . HIS A 1 107 ? -9.866 -15.178 -7.607 1.00 94.69 107 HIS A O 1
ATOM 876 N N . ARG A 1 108 ? -8.188 -16.623 -7.331 1.00 93.88 108 ARG A N 1
ATOM 877 C CA . ARG A 1 108 ? -8.543 -16.895 -5.931 1.00 93.88 108 ARG A CA 1
ATOM 878 C C . ARG A 1 108 ? -8.097 -15.718 -5.064 1.00 93.88 108 ARG A C 1
ATOM 880 O O . ARG A 1 108 ? -6.940 -15.303 -5.134 1.00 93.88 108 ARG A O 1
ATOM 887 N N . ALA A 1 109 ? -8.984 -15.233 -4.201 1.00 93.62 109 ALA A N 1
ATOM 888 C CA . ALA A 1 109 ? -8.677 -14.200 -3.221 1.00 93.62 109 ALA A CA 1
ATOM 889 C C . ALA A 1 109 ? -9.298 -14.521 -1.858 1.00 93.62 109 ALA A C 1
ATOM 891 O O . ALA A 1 109 ? -10.404 -15.051 -1.778 1.00 93.62 109 ALA A O 1
ATOM 892 N N . GLU A 1 110 ? -8.583 -14.195 -0.785 1.00 91.75 110 GLU A N 1
ATOM 893 C CA . GLU A 1 110 ? -8.994 -14.475 0.591 1.00 91.75 110 GLU A CA 1
ATOM 894 C C . GLU A 1 110 ? -8.776 -13.244 1.468 1.00 91.75 110 GLU A C 1
ATOM 896 O O . GLU A 1 110 ? -7.659 -12.734 1.570 1.00 91.75 110 GLU A O 1
ATOM 901 N N . ALA A 1 111 ? -9.836 -12.771 2.123 1.00 88.44 111 ALA A N 1
ATOM 902 C CA . ALA A 1 111 ? -9.716 -11.729 3.135 1.00 88.44 111 ALA A CA 1
ATOM 903 C C . ALA A 1 111 ? -9.060 -12.287 4.405 1.00 88.44 111 ALA A C 1
ATOM 905 O O . ALA A 1 111 ? -9.336 -13.410 4.823 1.00 88.44 111 ALA A O 1
ATOM 906 N N . GLU A 1 112 ? -8.204 -11.476 5.024 1.00 79.19 112 GLU A N 1
ATOM 907 C CA . GLU A 1 112 ? -7.542 -11.752 6.302 1.00 79.19 112 GLU A CA 1
ATOM 908 C C . GLU A 1 112 ? -6.733 -13.057 6.361 1.00 79.19 112 GLU A C 1
ATOM 910 O O . GLU A 1 112 ? -6.488 -13.606 7.446 1.00 79.19 112 GLU A O 1
ATOM 915 N N . ALA A 1 113 ? -6.303 -13.550 5.199 1.00 75.38 113 ALA A N 1
ATOM 916 C CA . ALA A 1 113 ? -5.574 -14.797 5.085 1.00 75.38 113 ALA A CA 1
ATOM 917 C C . ALA A 1 113 ? -4.219 -14.717 5.790 1.00 75.38 113 ALA A C 1
ATOM 919 O O . ALA A 1 113 ? -3.512 -13.702 5.772 1.00 75.38 113 ALA A O 1
ATOM 920 N N . ARG A 1 114 ? -3.850 -15.835 6.413 1.00 76.12 114 ARG A N 1
ATOM 921 C CA . ARG A 1 114 ? -2.546 -16.015 7.042 1.00 76.12 114 ARG A CA 1
ATOM 922 C C . ARG A 1 114 ? -1.681 -16.929 6.194 1.00 76.12 114 ARG A C 1
ATOM 924 O O . ARG A 1 114 ? -2.175 -17.880 5.592 1.00 76.12 114 ARG A O 1
ATOM 931 N N . THR A 1 115 ? -0.373 -16.693 6.213 1.00 67.38 115 THR A N 1
ATOM 932 C CA . THR A 1 115 ? 0.590 -17.679 5.714 1.00 67.38 115 THR A CA 1
ATOM 933 C C . THR A 1 115 ? 0.434 -18.999 6.469 1.00 67.38 115 THR A C 1
ATOM 935 O O . THR A 1 115 ? -0.058 -19.025 7.599 1.00 67.38 115 THR A O 1
ATOM 938 N N . LYS A 1 116 ? 0.868 -20.116 5.867 1.00 65.31 116 LYS A N 1
ATOM 939 C CA . LYS A 1 116 ? 0.731 -21.467 6.456 1.00 65.31 116 LYS A CA 1
ATOM 940 C C . LYS A 1 116 ? 1.300 -21.585 7.876 1.00 65.31 116 LYS A C 1
ATOM 942 O O . LYS A 1 116 ? 0.847 -22.419 8.648 1.00 65.31 116 LYS A O 1
ATOM 947 N N . ASP A 1 117 ? 2.288 -20.764 8.221 1.00 66.00 117 ASP A N 1
ATOM 948 C CA . ASP A 1 117 ? 2.913 -20.718 9.543 1.00 66.00 117 ASP A CA 1
ATOM 949 C C . ASP A 1 117 ? 2.304 -19.668 10.494 1.00 66.00 117 ASP A C 1
ATOM 951 O O . ASP A 1 117 ? 2.789 -19.487 11.610 1.00 66.00 117 ASP A O 1
ATOM 955 N N . GLY A 1 118 ? 1.248 -18.974 10.064 1.00 68.19 118 GLY A N 1
ATOM 956 C CA . GLY A 1 118 ? 0.474 -18.020 10.856 1.00 68.19 118 GLY A CA 1
ATOM 957 C C . GLY A 1 118 ? 1.167 -16.686 11.141 1.00 68.19 118 GLY A C 1
ATOM 958 O O . GLY A 1 118 ? 0.607 -15.878 11.882 1.00 68.19 118 GLY A O 1
ATOM 959 N N . LYS A 1 119 ? 2.372 -16.450 10.602 1.00 70.94 119 LYS A N 1
ATOM 960 C CA . LYS A 1 119 ? 3.226 -15.310 10.982 1.00 70.94 119 LYS A CA 1
ATOM 961 C C . LYS A 1 119 ? 2.956 -14.028 10.213 1.00 70.94 119 LYS A C 1
ATOM 963 O O . LYS A 1 119 ? 3.221 -12.949 10.741 1.00 70.94 119 LYS A O 1
ATOM 968 N N . VAL A 1 120 ? 2.455 -14.137 8.989 1.00 75.12 120 VAL A N 1
ATOM 969 C CA . VAL A 1 120 ? 2.056 -12.991 8.174 1.00 75.12 120 VAL A CA 1
ATOM 970 C C . VAL A 1 120 ? 0.555 -13.078 7.962 1.00 75.12 120 VAL A C 1
ATOM 972 O O . VAL A 1 120 ? 0.036 -14.137 7.611 1.00 75.12 120 VAL A O 1
ATOM 975 N N . ARG A 1 121 ? -0.136 -11.967 8.212 1.00 84.06 121 ARG A N 1
ATOM 976 C CA . ARG A 1 121 ? -1.552 -11.775 7.911 1.00 84.06 121 ARG A CA 1
ATOM 977 C C . ARG A 1 121 ? -1.641 -10.583 6.976 1.00 84.06 121 ARG A C 1
ATOM 979 O O . ARG A 1 121 ? -1.222 -9.501 7.381 1.00 84.06 121 ARG A O 1
ATOM 986 N N . SER A 1 122 ? -2.172 -10.806 5.784 1.00 88.69 122 SER A N 1
ATOM 987 C CA . SER A 1 122 ? -2.485 -9.732 4.843 1.00 88.69 122 SER A CA 1
ATOM 988 C C . SER A 1 122 ? -3.957 -9.371 4.946 1.00 88.69 122 SER A C 1
ATOM 990 O O . SER A 1 122 ? -4.775 -10.210 5.334 1.00 88.69 122 SER A O 1
ATOM 992 N N . ASP A 1 123 ? -4.306 -8.132 4.606 1.00 91.44 123 ASP A N 1
ATOM 993 C CA . ASP A 1 123 ? -5.710 -7.716 4.597 1.00 91.44 123 ASP A CA 1
ATOM 994 C C . ASP A 1 123 ? -6.500 -8.493 3.545 1.00 91.44 123 ASP A C 1
ATOM 996 O O . ASP A 1 123 ? -7.598 -8.975 3.826 1.00 91.44 123 ASP A O 1
ATOM 1000 N N . VAL A 1 124 ? -5.909 -8.669 2.361 1.00 94.69 124 VAL A N 1
ATOM 1001 C CA . VAL A 1 124 ? -6.393 -9.584 1.325 1.00 94.69 124 VAL A CA 1
ATOM 1002 C C . VAL A 1 124 ? -5.207 -10.293 0.693 1.00 94.69 124 VAL A C 1
ATOM 1004 O O . VAL A 1 124 ? -4.236 -9.650 0.315 1.00 94.69 124 VAL A O 1
ATOM 1007 N N . LEU A 1 125 ? -5.283 -11.609 0.536 1.00 94.06 125 LEU A N 1
ATOM 1008 C CA . LEU A 1 125 ? -4.296 -12.391 -0.197 1.00 94.06 125 LEU A CA 1
ATOM 1009 C C . LEU A 1 125 ? -4.884 -12.814 -1.541 1.00 94.06 125 LEU A C 1
ATOM 1011 O O . LEU A 1 125 ? -5.914 -13.482 -1.584 1.00 94.06 125 LEU A O 1
ATOM 1015 N N . VAL A 1 126 ? -4.231 -12.421 -2.631 1.00 93.69 126 VAL A N 1
ATOM 1016 C CA . VAL A 1 126 ? -4.621 -12.756 -4.003 1.00 93.69 126 VAL A CA 1
ATOM 1017 C C . VAL A 1 126 ? -3.614 -13.740 -4.583 1.00 93.69 126 VAL A C 1
ATOM 1019 O O . VAL A 1 126 ? -2.414 -13.465 -4.650 1.00 93.69 126 VAL A O 1
ATOM 1022 N N . TYR A 1 127 ? -4.111 -14.891 -5.022 1.00 91.38 127 TYR A N 1
ATOM 1023 C CA . TYR A 1 127 ? -3.332 -15.921 -5.697 1.00 91.38 127 TYR A CA 1
ATOM 1024 C C . TYR A 1 127 ? -3.434 -15.672 -7.205 1.00 91.38 127 TYR A C 1
ATOM 1026 O O . TYR A 1 127 ? -4.364 -16.128 -7.873 1.00 91.38 127 TYR A O 1
ATOM 1034 N N . GLY A 1 128 ? -2.517 -14.838 -7.695 1.00 83.06 128 GLY A N 1
ATOM 1035 C CA . GLY A 1 128 ? -2.447 -14.421 -9.091 1.00 83.06 128 GLY A CA 1
ATOM 1036 C C . GLY A 1 128 ? -1.777 -15.441 -10.015 1.00 83.06 128 GLY A C 1
ATOM 1037 O O . GLY A 1 128 ? -1.427 -16.540 -9.600 1.00 83.06 128 GLY A O 1
ATOM 1038 N N . ALA A 1 129 ? -1.564 -15.043 -11.270 1.00 75.81 129 ALA A N 1
ATOM 1039 C CA . ALA A 1 129 ? -0.837 -15.817 -12.282 1.00 75.81 129 ALA A CA 1
ATOM 1040 C C . ALA A 1 129 ? 0.661 -15.984 -11.962 1.00 75.81 129 ALA A C 1
ATOM 1042 O O . ALA A 1 129 ? 1.332 -16.834 -12.539 1.00 75.81 129 ALA A O 1
ATOM 1043 N N . ASN A 1 130 ? 1.186 -15.180 -11.037 1.00 66.69 130 ASN A N 1
ATOM 1044 C CA . ASN A 1 130 ? 2.552 -15.309 -10.553 1.00 66.69 130 ASN A CA 1
ATOM 1045 C C . ASN A 1 130 ? 2.652 -16.454 -9.533 1.00 66.69 130 ASN A C 1
ATOM 1047 O O . ASN A 1 130 ? 1.792 -16.588 -8.666 1.00 66.69 130 ASN A O 1
ATOM 1051 N N . ASP A 1 131 ? 3.772 -17.185 -9.537 1.00 69.94 131 ASP A N 1
ATOM 1052 C CA . ASP A 1 131 ? 4.083 -18.250 -8.560 1.00 69.94 131 ASP A CA 1
ATOM 1053 C C . ASP A 1 131 ? 4.136 -17.772 -7.089 1.00 69.94 131 ASP A C 1
ATOM 1055 O O . ASP A 1 131 ? 4.307 -18.570 -6.164 1.00 69.94 131 ASP A O 1
ATOM 1059 N N . MET A 1 132 ? 4.012 -16.462 -6.855 1.00 80.56 132 MET A N 1
ATOM 1060 C CA . MET A 1 132 ? 4.022 -15.834 -5.541 1.00 80.56 132 MET A CA 1
ATOM 1061 C C . MET A 1 132 ? 2.702 -15.079 -5.305 1.00 80.56 132 MET A C 1
ATOM 1063 O O . MET A 1 132 ? 2.386 -14.173 -6.081 1.00 80.56 132 MET A O 1
ATOM 1067 N N . PRO A 1 133 ? 1.941 -15.396 -4.239 1.00 90.31 133 PRO A N 1
ATOM 1068 C CA . PRO A 1 133 ? 0.729 -14.659 -3.903 1.00 90.31 133 PRO A CA 1
ATOM 1069 C C . PRO A 1 133 ? 1.038 -13.203 -3.533 1.00 90.31 133 PRO A C 1
ATOM 1071 O O . PRO A 1 133 ? 2.082 -12.888 -2.951 1.00 90.31 133 PRO A O 1
ATOM 1074 N N . THR A 1 134 ? 0.090 -12.320 -3.833 1.00 92.81 134 THR A N 1
ATOM 1075 C CA . THR A 1 134 ? 0.176 -10.894 -3.514 1.00 92.81 134 THR A CA 1
ATOM 1076 C C . THR A 1 134 ? -0.742 -10.570 -2.342 1.00 92.81 134 THR A C 1
ATOM 1078 O O . THR A 1 134 ? -1.956 -10.744 -2.429 1.00 92.81 134 THR A O 1
ATOM 1081 N N . GLY A 1 135 ? -0.168 -10.096 -1.241 1.00 93.62 135 GLY A N 1
ATOM 1082 C CA . GLY A 1 135 ? -0.895 -9.605 -0.077 1.00 93.62 135 GLY A CA 1
ATOM 1083 C C . GLY A 1 135 ? -1.180 -8.117 -0.222 1.00 93.62 135 GLY A C 1
ATOM 1084 O O . GLY A 1 135 ? -0.257 -7.316 -0.162 1.00 93.62 135 GLY A O 1
ATOM 1085 N N . PHE A 1 136 ? -2.431 -7.727 -0.425 1.00 95.62 136 PHE A N 1
ATOM 1086 C CA . PHE A 1 136 ? -2.847 -6.330 -0.380 1.00 95.62 136 PHE A CA 1
ATOM 1087 C C . PHE A 1 136 ? -2.889 -5.865 1.079 1.00 95.62 136 PHE A C 1
ATOM 1089 O O . PHE A 1 136 ? -3.507 -6.512 1.923 1.00 95.62 136 PHE A O 1
ATOM 1096 N N . GLU A 1 137 ? -2.216 -4.752 1.363 1.00 94.69 137 GLU A N 1
ATOM 1097 C CA . GLU A 1 137 ? -2.042 -4.168 2.696 1.00 94.69 137 GLU A CA 1
ATOM 1098 C C . GLU A 1 137 ? -2.630 -2.748 2.691 1.00 94.69 137 GLU A C 1
ATOM 1100 O O . GLU A 1 137 ? -2.048 -1.825 2.112 1.00 94.69 137 GLU A O 1
ATOM 1105 N N . ILE A 1 138 ? -3.796 -2.563 3.310 1.00 94.19 138 ILE A N 1
ATOM 1106 C CA . ILE A 1 138 ? -4.535 -1.296 3.318 1.00 94.19 138 ILE A CA 1
ATOM 1107 C C . ILE A 1 138 ? -4.176 -0.534 4.596 1.00 94.19 138 ILE A C 1
ATOM 1109 O O . ILE A 1 138 ? -4.580 -0.889 5.701 1.00 94.19 138 ILE A O 1
ATOM 1113 N N . GLN A 1 139 ? -3.419 0.552 4.451 1.00 90.94 139 GLN A N 1
ATOM 1114 C CA . GLN A 1 139 ? -2.945 1.371 5.562 1.00 90.94 139 GLN A CA 1
ATOM 1115 C C . GLN A 1 139 ? -3.607 2.753 5.534 1.00 90.94 139 GLN A C 1
ATOM 1117 O O . GLN A 1 139 ? -3.223 3.628 4.759 1.00 90.94 139 GLN A O 1
ATOM 1122 N N . ARG A 1 140 ? -4.595 2.958 6.410 1.00 85.31 140 ARG A N 1
ATOM 1123 C CA . ARG A 1 140 ? -5.358 4.220 6.522 1.00 85.31 140 ARG A CA 1
ATOM 1124 C C . ARG A 1 140 ? -4.952 5.106 7.694 1.00 85.31 140 ARG A C 1
ATOM 1126 O O . ARG A 1 140 ? -5.353 6.259 7.788 1.00 85.31 140 ARG A O 1
ATOM 1133 N N . SER A 1 141 ? -4.194 4.555 8.632 1.00 77.19 141 SER A N 1
ATOM 1134 C CA . SER A 1 141 ? -3.677 5.286 9.783 1.00 77.19 141 SER A CA 1
ATOM 1135 C C . SER A 1 141 ? -2.166 5.401 9.696 1.00 77.19 141 SER A C 1
ATOM 1137 O O . SER A 1 141 ? -1.500 4.623 9.011 1.00 77.19 141 SER A O 1
ATOM 1139 N N . PHE A 1 142 ? -1.611 6.373 10.411 1.00 77.06 142 PHE A N 1
ATOM 1140 C CA . PHE A 1 142 ? -0.170 6.528 10.498 1.00 77.06 142 PHE A CA 1
ATOM 1141 C C . PHE A 1 142 ? 0.486 5.251 11.043 1.00 77.06 142 PHE A C 1
ATOM 1143 O O . PHE A 1 142 ? 0.164 4.792 12.139 1.00 77.06 142 PHE A O 1
ATOM 1150 N N . GLU A 1 143 ? 1.470 4.739 10.311 1.00 72.00 143 GLU A N 1
ATOM 1151 C CA . GLU A 1 143 ? 2.399 3.711 10.776 1.00 72.00 143 GLU A CA 1
ATOM 1152 C C . GLU A 1 143 ? 3.832 4.251 10.656 1.00 72.00 143 GLU A C 1
ATOM 1154 O O . GLU A 1 143 ? 4.157 4.922 9.673 1.00 72.00 143 GLU A O 1
ATOM 1159 N N . PRO A 1 144 ? 4.720 4.001 11.628 1.00 77.44 144 PRO A N 1
ATOM 1160 C CA . PRO A 1 144 ? 6.133 4.341 11.502 1.00 77.44 144 PRO A CA 1
ATOM 1161 C C . PRO A 1 144 ? 6.820 3.603 10.337 1.00 77.44 144 PRO A C 1
ATOM 1163 O O . PRO A 1 144 ? 6.572 2.422 10.104 1.00 77.44 144 PRO A O 1
ATOM 1166 N N . GLU A 1 145 ? 7.759 4.258 9.649 1.00 81.00 145 GLU A N 1
ATOM 1167 C CA . GLU A 1 145 ? 8.481 3.683 8.497 1.00 81.00 145 GLU A CA 1
ATOM 1168 C C . GLU A 1 145 ? 9.160 2.335 8.817 1.00 81.00 145 GLU A C 1
ATOM 1170 O O . GLU A 1 145 ? 9.136 1.393 8.024 1.00 81.00 145 GLU A O 1
ATOM 1175 N N . ASN A 1 146 ? 9.763 2.210 10.003 1.00 77.62 146 ASN A N 1
ATOM 1176 C CA . ASN A 1 146 ? 10.410 0.970 10.433 1.00 77.62 146 ASN A CA 1
ATOM 1177 C C . ASN A 1 146 ? 9.412 -0.190 10.604 1.00 77.62 146 ASN A C 1
ATOM 1179 O O . ASN A 1 146 ? 9.782 -1.346 10.386 1.00 77.62 146 ASN A O 1
ATOM 1183 N N . ALA A 1 147 ? 8.162 0.099 10.965 1.00 82.69 147 ALA A N 1
ATOM 1184 C CA . ALA A 1 147 ? 7.107 -0.896 11.088 1.00 82.69 147 ALA A CA 1
ATOM 1185 C C . ALA A 1 147 ? 6.629 -1.372 9.704 1.00 82.69 147 ALA A C 1
ATOM 1187 O O . ALA A 1 147 ? 6.592 -2.587 9.478 1.00 82.69 147 ALA A O 1
ATOM 1188 N N . ILE A 1 148 ? 6.445 -0.451 8.747 1.00 87.38 148 ILE A N 1
ATOM 1189 C CA . ILE A 1 148 ? 6.158 -0.762 7.335 1.00 87.38 148 ILE A CA 1
ATOM 1190 C C . ILE A 1 148 ? 7.265 -1.631 6.731 1.00 87.38 148 ILE A C 1
ATOM 1192 O O . ILE A 1 148 ? 6.998 -2.719 6.219 1.00 87.38 148 ILE A O 1
ATOM 1196 N N . ARG A 1 149 ? 8.535 -1.223 6.867 1.00 87.81 149 ARG A N 1
ATOM 1197 C CA . ARG A 1 149 ? 9.689 -1.995 6.368 1.00 87.81 149 ARG A CA 1
ATOM 1198 C C . ARG A 1 149 ? 9.744 -3.401 6.965 1.00 87.81 149 ARG A C 1
ATOM 1200 O O . ARG A 1 149 ? 10.024 -4.363 6.249 1.00 87.81 149 ARG A O 1
ATOM 1207 N N . ARG A 1 150 ? 9.469 -3.539 8.267 1.00 86.62 150 ARG A N 1
ATOM 1208 C CA . ARG A 1 150 ? 9.439 -4.838 8.955 1.00 86.62 150 ARG A CA 1
ATOM 1209 C C . ARG A 1 150 ? 8.311 -5.729 8.433 1.00 86.62 150 ARG A C 1
ATOM 1211 O O . ARG A 1 150 ? 8.566 -6.904 8.190 1.00 86.62 150 ARG A O 1
ATOM 1218 N N . ARG A 1 151 ? 7.100 -5.193 8.239 1.00 86.88 151 ARG A N 1
ATOM 1219 C CA . ARG A 1 151 ? 5.952 -5.927 7.668 1.00 86.88 151 ARG A CA 1
ATOM 1220 C C . ARG A 1 151 ? 6.209 -6.346 6.224 1.00 86.88 151 ARG A C 1
ATOM 1222 O O . ARG A 1 151 ? 5.979 -7.498 5.866 1.00 86.88 151 ARG A O 1
ATOM 1229 N N . ASN A 1 152 ? 6.765 -5.438 5.427 1.00 90.62 152 ASN A N 1
ATOM 1230 C CA . ASN A 1 152 ? 7.124 -5.707 4.041 1.00 90.62 152 ASN A CA 1
ATOM 1231 C C . ASN A 1 152 ? 8.173 -6.825 3.947 1.00 90.62 152 ASN A C 1
ATOM 1233 O O . ASN A 1 152 ? 8.004 -7.782 3.196 1.00 90.62 152 ASN A O 1
ATOM 1237 N N . LYS A 1 153 ? 9.220 -6.758 4.782 1.00 89.12 153 LYS A N 1
ATOM 1238 C CA . LYS A 1 153 ? 10.227 -7.819 4.886 1.00 89.12 153 LYS A CA 1
ATOM 1239 C C . LYS A 1 153 ? 9.627 -9.145 5.355 1.00 89.12 153 LYS A C 1
ATOM 1241 O O . LYS A 1 153 ? 9.959 -10.177 4.785 1.00 89.12 153 LYS A O 1
ATOM 1246 N N . ALA A 1 154 ? 8.770 -9.127 6.375 1.00 87.81 154 ALA A N 1
ATOM 1247 C CA . ALA A 1 154 ? 8.125 -10.338 6.868 1.00 87.81 154 ALA A CA 1
ATOM 1248 C C . ALA A 1 154 ? 7.295 -11.007 5.765 1.00 87.81 154 ALA A C 1
ATOM 1250 O O . ALA A 1 154 ? 7.430 -12.207 5.572 1.00 87.81 154 ALA A O 1
ATOM 1251 N N . SER A 1 155 ? 6.520 -10.242 4.996 1.00 88.25 155 SER A N 1
ATOM 1252 C CA . SER A 1 155 ? 5.748 -10.765 3.859 1.00 88.25 155 SER A CA 1
ATOM 1253 C C . SER A 1 155 ? 6.658 -11.422 2.819 1.00 88.25 155 SER A C 1
ATOM 1255 O O . SER A 1 155 ? 6.475 -12.593 2.488 1.00 88.25 155 SER A O 1
ATOM 1257 N N . ALA A 1 156 ? 7.719 -10.721 2.407 1.00 88.44 156 ALA A N 1
ATOM 1258 C CA . ALA A 1 156 ? 8.689 -11.247 1.450 1.00 88.44 156 ALA A CA 1
ATOM 1259 C C . ALA A 1 156 ? 9.381 -12.529 1.952 1.00 88.44 156 ALA A C 1
ATOM 1261 O O . ALA A 1 156 ? 9.508 -13.495 1.203 1.00 88.44 156 ALA A O 1
ATOM 1262 N N . ASP A 1 157 ? 9.776 -12.580 3.230 1.00 86.69 157 ASP A N 1
ATOM 1263 C CA . ASP A 1 157 ? 10.408 -13.756 3.848 1.00 86.69 157 ASP A CA 1
ATOM 1264 C C . ASP A 1 157 ? 9.479 -14.993 3.867 1.00 86.69 157 ASP A C 1
ATOM 1266 O O . ASP A 1 157 ? 9.971 -16.118 3.971 1.00 86.69 157 ASP A O 1
ATOM 1270 N N . HIS A 1 158 ? 8.159 -14.801 3.743 1.00 85.56 158 HIS A N 1
ATOM 1271 C CA . HIS A 1 158 ? 7.153 -15.871 3.702 1.00 85.56 158 HIS A CA 1
ATOM 1272 C C . HIS A 1 158 ? 6.535 -16.073 2.310 1.00 85.56 158 HIS A C 1
ATOM 1274 O O . HIS A 1 158 ? 5.518 -16.754 2.192 1.00 85.56 158 HIS A O 1
ATOM 1280 N N . GLY A 1 159 ? 7.145 -15.526 1.253 1.00 87.25 159 GLY A N 1
ATOM 1281 C CA . GLY A 1 159 ? 6.656 -15.742 -0.110 1.00 87.25 159 GLY A CA 1
ATOM 1282 C C . GLY A 1 159 ? 5.388 -14.981 -0.440 1.00 87.25 159 GLY A C 1
ATOM 1283 O O . GLY A 1 159 ? 4.562 -15.493 -1.183 1.00 87.25 159 GLY A O 1
ATOM 1284 N N . VAL A 1 160 ? 5.226 -13.784 0.117 1.00 89.31 160 VAL A N 1
ATOM 1285 C CA . VAL A 1 160 ? 4.112 -12.893 -0.201 1.00 89.31 160 VAL A CA 1
ATOM 1286 C C . VAL A 1 160 ? 4.663 -11.564 -0.705 1.00 89.31 160 VAL A C 1
ATOM 1288 O O . VAL A 1 160 ? 5.449 -10.904 -0.019 1.00 89.31 160 VAL A O 1
ATOM 1291 N N . LEU A 1 161 ? 4.233 -11.148 -1.897 1.00 91.12 161 LEU A N 1
ATOM 1292 C CA . LEU A 1 161 ? 4.476 -9.796 -2.394 1.00 91.12 161 LEU A CA 1
ATOM 1293 C C . LEU A 1 161 ? 3.485 -8.842 -1.729 1.00 91.12 161 LEU A C 1
ATOM 1295 O O . LEU A 1 161 ? 2.285 -8.984 -1.926 1.00 91.12 161 LEU A O 1
ATOM 1299 N N . ALA A 1 162 ? 3.952 -7.865 -0.957 1.00 92.56 162 ALA A N 1
ATOM 1300 C CA . ALA A 1 162 ? 3.046 -6.932 -0.290 1.00 92.56 162 ALA A CA 1
ATOM 1301 C C . ALA A 1 162 ? 2.669 -5.762 -1.211 1.00 92.56 162 ALA A C 1
ATOM 1303 O O . ALA A 1 162 ? 3.539 -4.985 -1.613 1.00 92.56 162 ALA A O 1
ATOM 1304 N N . ALA A 1 163 ? 1.381 -5.615 -1.518 1.00 95.00 163 ALA A N 1
ATOM 1305 C CA . ALA A 1 163 ? 0.814 -4.511 -2.270 1.00 95.00 163 ALA A CA 1
ATOM 1306 C C . ALA A 1 163 ? 0.177 -3.460 -1.362 1.00 95.00 163 ALA A C 1
ATOM 1308 O O . ALA A 1 163 ? -0.966 -3.583 -0.931 1.00 95.00 163 ALA A O 1
ATOM 1309 N N . TRP A 1 164 ? 0.941 -2.407 -1.086 1.00 96.19 164 TRP A N 1
ATOM 1310 C CA . TRP A 1 164 ? 0.557 -1.369 -0.142 1.00 96.19 164 TRP A CA 1
ATOM 1311 C C . TRP A 1 164 ? -0.394 -0.343 -0.757 1.00 96.19 164 TRP A C 1
ATOM 1313 O O . TRP A 1 164 ? -0.160 0.180 -1.852 1.00 96.19 164 TRP A O 1
ATOM 1323 N N . HIS A 1 165 ? -1.451 -0.019 -0.022 1.00 96.31 165 HIS A N 1
ATOM 1324 C CA . HIS A 1 165 ? -2.462 0.956 -0.403 1.00 96.31 165 HIS A CA 1
ATOM 1325 C C . HIS A 1 165 ? -2.735 1.941 0.737 1.00 96.31 165 HIS A C 1
ATOM 1327 O O . HIS A 1 165 ? -2.752 1.552 1.902 1.00 96.31 165 HIS A O 1
ATOM 1333 N N . THR A 1 166 ? -2.974 3.210 0.411 1.00 93.94 166 THR A N 1
ATOM 1334 C CA . THR A 1 166 ? -3.360 4.237 1.385 1.00 93.94 166 THR A CA 1
ATOM 1335 C C . THR A 1 166 ? -4.264 5.297 0.754 1.00 93.94 166 THR A C 1
ATOM 1337 O O . THR A 1 166 ? -4.187 5.562 -0.442 1.00 93.94 166 THR A O 1
ATOM 1340 N N . ASP A 1 167 ? -5.100 5.943 1.553 1.00 90.69 167 ASP A N 1
ATOM 1341 C CA . ASP A 1 167 ? -5.842 7.154 1.191 1.00 90.69 167 ASP A CA 1
ATOM 1342 C C . ASP A 1 167 ? -5.167 8.432 1.751 1.00 90.69 167 ASP A C 1
ATOM 1344 O O . ASP A 1 167 ? -5.546 9.556 1.410 1.00 90.69 167 ASP A O 1
ATOM 1348 N N . ASP A 1 168 ? -4.095 8.275 2.537 1.00 87.88 168 ASP A N 1
ATOM 1349 C CA . ASP A 1 168 ? -3.353 9.347 3.200 1.00 87.88 168 ASP A CA 1
ATOM 1350 C C . ASP A 1 168 ? -2.169 9.846 2.339 1.00 87.88 168 ASP A C 1
ATOM 1352 O O . ASP A 1 168 ? -1.284 9.096 1.912 1.00 87.88 168 ASP A O 1
ATOM 1356 N N . SER A 1 169 ? -2.129 11.155 2.073 1.00 85.12 169 SER A N 1
ATOM 1357 C CA . SER A 1 169 ? -1.075 11.776 1.260 1.00 85.12 169 SER A CA 1
ATOM 1358 C C . SER A 1 169 ? 0.287 11.854 1.957 1.00 85.12 169 SER A C 1
ATOM 1360 O O . SER A 1 169 ? 1.315 11.798 1.278 1.00 85.12 169 SER A O 1
ATOM 1362 N N . GLN A 1 170 ? 0.321 11.963 3.287 1.00 83.56 170 GLN A N 1
ATOM 1363 C CA . GLN A 1 170 ? 1.553 11.956 4.072 1.00 83.56 170 GLN A CA 1
ATOM 1364 C C . GLN A 1 170 ? 2.183 10.563 4.066 1.00 83.56 170 GLN A C 1
ATOM 1366 O O . GLN A 1 170 ? 3.388 10.455 3.840 1.00 83.56 170 GLN A O 1
ATOM 1371 N N . MET A 1 171 ? 1.396 9.496 4.238 1.00 83.38 171 MET A N 1
ATOM 1372 C CA . MET A 1 171 ? 1.894 8.121 4.076 1.00 83.38 171 MET A CA 1
ATOM 1373 C C . MET A 1 171 ? 2.446 7.890 2.669 1.00 83.38 171 MET A C 1
ATOM 1375 O O . MET A 1 171 ? 3.575 7.426 2.521 1.00 83.38 171 MET A O 1
ATOM 1379 N N . PHE A 1 172 ? 1.700 8.301 1.642 1.00 87.50 172 PHE A N 1
ATOM 1380 C CA . PHE A 1 172 ? 2.111 8.139 0.247 1.00 87.50 172 PHE A CA 1
ATOM 1381 C C . PHE A 1 172 ? 3.397 8.895 -0.125 1.00 87.50 172 PHE A C 1
ATOM 1383 O O . PHE A 1 172 ? 4.113 8.483 -1.033 1.00 87.50 172 PHE A O 1
ATOM 1390 N N . SER A 1 173 ? 3.705 10.007 0.550 1.00 84.69 173 SER A N 1
ATOM 1391 C CA . SER A 1 173 ? 4.935 10.774 0.291 1.00 84.69 173 SER A CA 1
ATOM 1392 C C . SER A 1 173 ? 6.221 10.024 0.654 1.00 84.69 173 SER A C 1
ATOM 1394 O O . SER A 1 173 ? 7.321 10.467 0.312 1.00 84.69 173 SER A O 1
ATOM 1396 N N . ARG A 1 174 ? 6.092 8.891 1.345 1.00 83.38 174 ARG A N 1
ATOM 1397 C CA . ARG A 1 174 ? 7.213 8.052 1.734 1.00 83.38 174 ARG A CA 1
ATOM 1398 C C . ARG A 1 174 ? 7.495 6.988 0.677 1.00 83.38 174 ARG A C 1
ATOM 1400 O O . ARG A 1 174 ? 6.654 6.653 -0.149 1.00 83.38 174 ARG A O 1
ATOM 1407 N N . ASN A 1 175 ? 8.718 6.481 0.679 1.00 83.81 175 ASN A N 1
ATOM 1408 C CA . ASN A 1 175 ? 9.276 5.732 -0.444 1.00 83.81 175 ASN A CA 1
ATOM 1409 C C . ASN A 1 175 ? 9.973 4.433 0.008 1.00 83.81 175 ASN A C 1
ATOM 1411 O O . ASN A 1 175 ? 10.919 3.962 -0.613 1.00 83.81 175 ASN A O 1
ATOM 1415 N N . GLU A 1 176 ? 9.544 3.867 1.133 1.00 84.94 176 GLU A N 1
ATOM 1416 C CA . GLU A 1 176 ? 10.026 2.596 1.680 1.00 84.94 176 GLU A CA 1
ATOM 1417 C C . GLU A 1 176 ? 9.409 1.369 0.996 1.00 84.94 176 GLU A C 1
ATOM 1419 O O . GLU A 1 176 ? 9.992 0.285 1.049 1.00 84.94 176 GLU A O 1
ATOM 1424 N N . VAL A 1 177 ? 8.239 1.533 0.372 1.00 91.69 177 VAL A N 1
ATOM 1425 C CA . VAL A 1 177 ? 7.479 0.489 -0.331 1.00 91.69 177 VAL A CA 1
ATOM 1426 C C . VAL A 1 177 ? 6.781 1.076 -1.558 1.00 91.69 177 VAL A C 1
ATOM 1428 O O . VAL A 1 177 ? 6.625 2.291 -1.676 1.00 91.69 177 VAL A O 1
ATOM 1431 N N . ALA A 1 178 ? 6.349 0.212 -2.478 1.00 93.44 178 ALA A N 1
ATOM 1432 C CA . ALA A 1 178 ? 5.542 0.619 -3.623 1.00 93.44 178 ALA A CA 1
ATOM 1433 C C . ALA A 1 178 ? 4.092 0.876 -3.180 1.00 93.44 178 ALA A C 1
ATOM 1435 O O . ALA A 1 178 ? 3.254 -0.029 -3.181 1.00 93.44 178 ALA A O 1
ATOM 1436 N N . TRP A 1 179 ? 3.804 2.114 -2.785 1.00 94.75 179 TRP A N 1
ATOM 1437 C CA . TRP A 1 179 ? 2.454 2.549 -2.437 1.00 94.75 179 TRP A CA 1
ATOM 1438 C C . TRP A 1 179 ? 1.562 2.676 -3.669 1.00 94.75 179 TRP A C 1
ATOM 1440 O O . TRP A 1 179 ? 2.025 3.073 -4.734 1.00 94.75 179 TRP A O 1
ATOM 1450 N N . THR A 1 180 ? 0.265 2.446 -3.496 1.00 96.00 180 THR A N 1
ATOM 1451 C CA . THR A 1 180 ? -0.798 3.055 -4.304 1.00 96.00 180 THR A CA 1
ATOM 1452 C C . THR A 1 180 ? -1.603 4.019 -3.446 1.00 96.00 180 THR A C 1
ATOM 1454 O O . THR A 1 180 ? -1.721 3.819 -2.236 1.00 96.00 180 THR A O 1
ATOM 1457 N N . ARG A 1 181 ? -2.163 5.062 -4.067 1.00 94.56 181 ARG A N 1
ATOM 1458 C CA . ARG A 1 181 ? -2.981 6.056 -3.365 1.00 94.56 181 ARG A CA 1
ATOM 1459 C C . ARG A 1 181 ? -4.282 6.367 -4.083 1.00 94.56 181 ARG A C 1
ATOM 1461 O O . ARG A 1 181 ? -4.235 6.643 -5.275 1.00 94.56 181 ARG A O 1
ATOM 1468 N N . THR A 1 182 ? -5.401 6.398 -3.371 1.00 93.06 182 THR A N 1
ATOM 1469 C CA . THR A 1 182 ? -6.720 6.886 -3.834 1.00 93.06 182 THR A CA 1
ATOM 1470 C C . THR A 1 182 ? -7.054 8.249 -3.211 1.00 93.06 182 THR A C 1
ATOM 1472 O O . THR A 1 182 ? -6.230 8.853 -2.522 1.00 93.06 182 THR A O 1
ATOM 1475 N N . ASP A 1 183 ? -8.234 8.797 -3.508 1.00 89.06 183 ASP A N 1
ATOM 1476 C CA . ASP A 1 183 ? -8.705 10.020 -2.852 1.00 89.06 183 ASP A CA 1
ATOM 1477 C C . ASP A 1 183 ? -9.011 9.770 -1.364 1.00 89.06 183 ASP A C 1
ATOM 1479 O O . ASP A 1 183 ? -9.519 8.712 -0.988 1.00 89.06 183 ASP A O 1
ATOM 1483 N N . ASN A 1 184 ? -8.705 10.759 -0.521 1.00 84.38 184 ASN A N 1
ATOM 1484 C CA . ASN A 1 184 ? -8.931 10.680 0.922 1.00 84.38 184 ASN A CA 1
ATOM 1485 C C . ASN A 1 184 ? -10.417 10.860 1.277 1.00 84.38 184 ASN A C 1
ATOM 1487 O O . ASN A 1 184 ? -11.140 11.569 0.579 1.00 84.38 184 ASN A O 1
ATOM 1491 N N . ASN A 1 185 ? -10.846 10.283 2.404 1.00 79.88 185 ASN A N 1
ATOM 1492 C CA . ASN A 1 185 ? -12.181 10.442 2.991 1.00 79.88 185 ASN A CA 1
ATOM 1493 C C . ASN A 1 185 ? -13.342 10.042 2.065 1.00 79.88 185 ASN A C 1
ATOM 1495 O O . ASN A 1 185 ? -14.444 10.586 2.165 1.00 79.88 185 ASN A O 1
ATOM 1499 N N . LEU A 1 186 ? -13.118 9.084 1.162 1.00 83.25 186 LEU A N 1
ATOM 1500 C CA . LEU A 1 186 ? -14.209 8.502 0.388 1.00 83.25 186 LEU A CA 1
ATOM 1501 C C . LEU A 1 186 ? -15.137 7.693 1.310 1.00 83.25 186 LEU A C 1
ATOM 1503 O O . LEU A 1 186 ? -14.649 6.917 2.134 1.00 83.25 186 LEU A O 1
ATOM 1507 N N . PRO A 1 187 ? -16.469 7.821 1.173 1.00 85.06 187 PRO A N 1
ATOM 1508 C CA . PRO A 1 187 ? -17.391 7.051 1.994 1.00 85.06 187 PRO A CA 1
ATOM 1509 C C . PRO A 1 187 ? -17.304 5.553 1.646 1.00 85.06 187 PRO A C 1
ATOM 1511 O O . PRO A 1 187 ? -17.113 5.215 0.471 1.00 85.06 187 PRO A O 1
ATOM 1514 N N . PRO A 1 188 ? -17.539 4.635 2.607 1.00 89.06 188 PRO A N 1
ATOM 1515 C CA . PRO A 1 188 ? -17.418 3.189 2.392 1.00 89.06 188 PRO A CA 1
ATOM 1516 C C . PRO A 1 188 ? -18.191 2.671 1.177 1.00 89.06 188 PRO A C 1
ATOM 1518 O O . PRO A 1 188 ? -17.683 1.847 0.427 1.00 89.06 188 PRO A O 1
ATOM 1521 N N . LYS A 1 189 ? -19.398 3.195 0.926 1.00 83.00 189 LYS A N 1
ATOM 1522 C CA . LYS A 1 189 ? -20.209 2.822 -0.242 1.00 83.00 189 LYS A CA 1
ATOM 1523 C C . LYS A 1 189 ? -19.551 3.222 -1.568 1.00 83.00 189 LYS A C 1
ATOM 1525 O O . LYS A 1 189 ? -19.606 2.463 -2.526 1.00 83.00 189 LYS A O 1
ATOM 1530 N N . ALA A 1 190 ? -18.897 4.383 -1.635 1.00 85.38 190 ALA A N 1
ATOM 1531 C CA . ALA A 1 190 ? -18.173 4.798 -2.838 1.00 85.38 190 ALA A CA 1
ATOM 1532 C C . ALA A 1 190 ? -16.897 3.971 -3.040 1.00 85.38 190 ALA A C 1
ATOM 1534 O O . ALA A 1 190 ? -16.573 3.616 -4.170 1.00 85.38 190 ALA A O 1
ATOM 1535 N N . ILE A 1 191 ? -16.207 3.613 -1.952 1.00 92.31 191 ILE A N 1
ATOM 1536 C CA . ILE A 1 191 ? -15.070 2.691 -2.017 1.00 92.31 191 ILE A CA 1
ATOM 1537 C C . ILE A 1 191 ? -15.542 1.327 -2.503 1.00 92.31 191 ILE A C 1
ATOM 1539 O O . ILE A 1 191 ? -14.933 0.792 -3.415 1.00 92.31 191 ILE A O 1
ATOM 1543 N N . ARG A 1 192 ? -16.633 0.784 -1.958 1.00 90.38 192 ARG A N 1
ATOM 1544 C CA . ARG A 1 192 ? -17.129 -0.555 -2.289 1.00 90.38 192 ARG A CA 1
ATOM 1545 C C . ARG A 1 192 ? -17.729 -0.643 -3.688 1.00 90.38 192 ARG A C 1
ATOM 1547 O O . ARG A 1 192 ? -17.385 -1.569 -4.414 1.00 90.38 192 ARG A O 1
ATOM 1554 N N . ASP A 1 193 ? -18.591 0.299 -4.062 1.00 83.12 193 ASP A N 1
ATOM 1555 C CA . ASP A 1 193 ? -19.485 0.178 -5.226 1.00 83.12 193 ASP A CA 1
ATOM 1556 C C . ASP A 1 193 ? -19.230 1.250 -6.296 1.00 83.12 193 ASP A C 1
ATOM 1558 O O . ASP A 1 193 ? -19.807 1.209 -7.380 1.00 83.12 193 ASP A O 1
ATOM 1562 N N . GLY A 1 194 ? -18.388 2.247 -6.006 1.00 79.25 194 GLY A N 1
ATOM 1563 C CA . GLY A 1 194 ? -18.139 3.352 -6.925 1.00 79.25 194 GLY A CA 1
ATOM 1564 C C . GLY A 1 194 ? -17.485 2.871 -8.218 1.00 79.25 194 GLY A C 1
ATOM 1565 O O . GLY A 1 194 ? -16.393 2.299 -8.184 1.00 79.25 194 GLY A O 1
ATOM 1566 N N . ALA A 1 195 ? -18.116 3.171 -9.356 1.00 68.94 195 ALA A N 1
ATOM 1567 C CA . ALA A 1 195 ? -17.671 2.747 -10.687 1.00 68.94 195 ALA A CA 1
ATOM 1568 C C . ALA A 1 195 ? -16.240 3.198 -11.042 1.00 68.94 195 ALA A C 1
ATOM 1570 O O . ALA A 1 195 ? -15.571 2.563 -11.852 1.00 68.94 195 ALA A O 1
ATOM 1571 N N . HIS A 1 196 ? -15.748 4.280 -10.425 1.00 74.19 196 HIS A N 1
ATOM 1572 C CA . HIS A 1 196 ? -14.468 4.897 -10.778 1.00 74.19 196 HIS A CA 1
ATOM 1573 C C . HIS A 1 196 ? -13.637 5.280 -9.549 1.00 74.19 196 HIS A C 1
ATOM 1575 O O . HIS A 1 196 ? -13.300 6.447 -9.351 1.00 74.19 196 HIS A O 1
ATOM 1581 N N . LEU A 1 197 ? -13.276 4.299 -8.721 1.00 92.38 197 LEU A N 1
ATOM 1582 C CA . LEU A 1 197 ? -12.240 4.507 -7.710 1.00 92.38 197 LEU A CA 1
ATOM 1583 C C . LEU A 1 197 ? -10.882 4.602 -8.415 1.00 92.38 197 LEU A C 1
ATOM 1585 O O . LEU A 1 197 ? -10.424 3.628 -9.001 1.00 92.38 197 LEU A O 1
ATOM 1589 N N . GLN A 1 198 ? -10.263 5.782 -8.412 1.00 93.50 198 GLN A N 1
ATOM 1590 C CA . GLN A 1 198 ? -9.037 6.053 -9.169 1.00 93.50 198 GLN A CA 1
ATOM 1591 C C . GLN A 1 198 ? -7.793 6.002 -8.285 1.00 93.50 198 GLN A C 1
ATOM 1593 O O . GLN A 1 198 ? -7.746 6.624 -7.222 1.00 93.50 198 GLN A O 1
ATOM 1598 N N . VAL A 1 199 ? -6.743 5.342 -8.773 1.00 94.06 199 VAL A N 1
ATOM 1599 C CA . VAL A 1 199 ? -5.403 5.435 -8.193 1.00 94.06 199 VAL A CA 1
ATOM 1600 C C . VAL A 1 199 ? -4.767 6.751 -8.651 1.00 94.06 199 VAL A C 1
ATOM 1602 O O . VAL A 1 199 ? -4.436 6.954 -9.817 1.00 94.06 199 VAL A O 1
ATOM 1605 N N . ARG A 1 200 ? -4.604 7.674 -7.704 1.00 90.81 200 ARG A N 1
ATOM 1606 C CA . ARG A 1 200 ? -4.018 9.012 -7.860 1.00 90.81 200 ARG A CA 1
ATOM 1607 C C . ARG A 1 200 ? -2.498 9.034 -7.795 1.00 90.81 200 ARG A C 1
ATOM 1609 O O . ARG A 1 200 ? -1.890 10.051 -8.123 1.00 90.81 200 ARG A O 1
ATOM 1616 N N . GLY A 1 201 ? -1.875 7.970 -7.306 1.00 92.06 201 GLY A N 1
ATOM 1617 C CA . GLY A 1 201 ? -0.429 7.903 -7.151 1.00 92.06 201 GLY A CA 1
ATOM 1618 C C . GLY A 1 201 ? 0.056 6.478 -6.960 1.00 92.06 201 GLY A C 1
ATOM 1619 O O . GLY A 1 201 ? -0.704 5.609 -6.543 1.00 92.06 201 GLY A O 1
ATOM 1620 N N . GLY A 1 202 ? 1.328 6.247 -7.280 1.00 93.38 202 GLY A N 1
ATOM 1621 C CA . GLY A 1 202 ? 1.975 4.952 -7.090 1.00 93.38 202 GLY A CA 1
ATOM 1622 C C . GLY A 1 202 ? 2.073 4.105 -8.347 1.00 93.38 202 GLY A C 1
ATOM 1623 O O . GLY A 1 202 ? 3.035 3.363 -8.498 1.00 93.38 202 GLY A O 1
ATOM 1624 N N . TYR A 1 203 ? 1.145 4.281 -9.288 1.00 96.25 203 TYR A N 1
ATOM 1625 C CA . TYR A 1 203 ? 1.229 3.702 -10.624 1.00 96.25 203 TYR A CA 1
ATOM 1626 C C . TYR A 1 203 ? 1.897 4.676 -11.600 1.00 96.25 203 TYR A C 1
ATOM 1628 O O . TYR A 1 203 ? 1.584 5.873 -11.625 1.00 96.25 203 TYR A O 1
ATOM 1636 N N . ARG A 1 204 ? 2.883 4.196 -12.360 1.00 95.44 204 ARG A N 1
ATOM 1637 C CA . ARG A 1 204 ? 3.743 5.040 -13.193 1.00 95.44 204 ARG A CA 1
ATOM 1638 C C . ARG A 1 204 ? 4.033 4.403 -14.540 1.00 95.44 204 ARG A C 1
ATOM 1640 O O . ARG A 1 204 ? 4.255 3.199 -14.647 1.00 95.44 204 ARG A O 1
ATOM 1647 N N . TYR A 1 205 ? 4.102 5.263 -15.547 1.00 94.88 205 TYR A N 1
ATOM 1648 C CA . TYR A 1 205 ? 4.748 4.950 -16.810 1.00 94.88 205 TYR A CA 1
ATOM 1649 C C . TYR A 1 205 ? 6.265 4.967 -16.602 1.00 94.88 205 TYR A C 1
ATOM 1651 O O . TYR A 1 205 ? 6.784 5.940 -16.042 1.00 94.88 205 TYR A O 1
ATOM 1659 N N . LEU A 1 206 ? 6.949 3.904 -17.026 1.00 95.12 206 LEU A N 1
ATOM 1660 C CA . LEU A 1 206 ? 8.403 3.769 -16.987 1.00 95.12 206 LEU A CA 1
ATOM 1661 C C . LEU A 1 206 ? 8.933 3.604 -18.411 1.00 95.12 206 LEU A C 1
ATOM 1663 O O . LEU A 1 206 ? 8.566 2.670 -19.119 1.00 95.12 206 LEU A O 1
ATOM 1667 N N . HIS A 1 207 ? 9.835 4.491 -18.813 1.00 93.12 207 HIS A N 1
ATOM 1668 C CA . HIS A 1 207 ? 10.531 4.392 -20.091 1.00 93.12 207 HIS A CA 1
ATOM 1669 C C . HIS A 1 207 ? 11.985 4.833 -19.970 1.00 93.12 207 HIS A C 1
ATOM 1671 O O . HIS A 1 207 ? 12.423 5.351 -18.941 1.00 93.12 207 HIS A O 1
ATOM 1677 N N . MET A 1 208 ? 12.745 4.615 -21.041 1.00 92.06 208 MET A N 1
ATOM 1678 C CA . MET A 1 208 ? 14.151 4.991 -21.126 1.00 92.06 208 MET A CA 1
ATOM 1679 C C . MET A 1 208 ? 14.331 6.185 -22.056 1.00 92.06 208 MET A C 1
ATOM 1681 O O . MET A 1 208 ? 13.819 6.202 -23.172 1.00 92.06 208 MET A O 1
ATOM 1685 N N . GLU A 1 209 ? 15.110 7.167 -21.615 1.00 92.06 209 GLU A N 1
ATOM 1686 C CA . GLU A 1 209 ? 15.531 8.304 -22.434 1.00 92.06 209 GLU A CA 1
ATOM 1687 C C . GLU A 1 209 ? 17.048 8.333 -22.561 1.00 92.06 209 GLU A C 1
ATOM 1689 O O . GLU A 1 209 ? 17.776 8.171 -21.574 1.00 92.06 209 GLU A O 1
ATOM 1694 N N . LYS A 1 210 ? 17.543 8.582 -23.773 1.00 93.31 210 LYS A N 1
ATOM 1695 C CA . LYS A 1 210 ? 18.974 8.747 -24.010 1.00 93.31 210 LYS A CA 1
ATOM 1696 C C . LYS A 1 210 ? 19.450 10.053 -23.376 1.00 93.31 210 LYS A C 1
ATOM 1698 O O . LYS A 1 210 ? 18.842 11.107 -23.533 1.00 93.31 210 LYS A O 1
ATOM 1703 N N . CYS A 1 211 ? 20.540 9.992 -22.618 1.00 93.88 211 CYS A N 1
ATOM 1704 C CA . CYS A 1 211 ? 21.156 11.159 -22.004 1.00 93.88 211 CYS A CA 1
ATOM 1705 C C . CYS A 1 211 ? 22.027 11.893 -23.025 1.00 93.88 211 CYS A C 1
ATOM 1707 O O . CYS A 1 211 ? 23.244 11.721 -23.039 1.00 93.88 211 CYS A O 1
ATOM 1709 N N . ASP A 1 212 ? 21.399 12.711 -23.859 1.00 94.56 212 ASP A N 1
ATOM 1710 C CA . ASP A 1 212 ? 22.046 13.601 -24.823 1.00 94.56 212 ASP A CA 1
ATOM 1711 C C . ASP A 1 212 ? 21.508 15.038 -24.695 1.00 94.56 212 ASP A C 1
ATOM 1713 O O . ASP A 1 212 ? 20.761 15.354 -23.761 1.00 94.56 212 ASP A O 1
ATOM 1717 N N . GLU A 1 213 ? 21.929 15.924 -25.599 1.00 91.81 213 GLU A N 1
ATOM 1718 C CA . GLU A 1 213 ? 21.569 17.347 -25.579 1.00 91.81 213 GLU A CA 1
ATOM 1719 C C . GLU A 1 213 ? 20.061 17.604 -25.736 1.00 91.81 213 GLU A C 1
ATOM 1721 O O . GLU A 1 213 ? 19.578 18.654 -25.323 1.00 91.81 213 GLU A O 1
ATOM 1726 N N . ARG A 1 214 ? 19.281 16.643 -26.256 1.00 88.69 214 ARG A N 1
ATOM 1727 C CA . ARG A 1 214 ? 17.822 16.784 -26.410 1.00 88.69 214 ARG A CA 1
ATOM 1728 C C . ARG A 1 214 ? 17.073 16.534 -25.102 1.00 88.69 214 ARG A C 1
ATOM 1730 O O . ARG A 1 214 ? 15.929 16.956 -24.947 1.00 88.69 214 ARG A O 1
ATOM 1737 N N . ARG A 1 215 ? 17.693 15.840 -24.144 1.00 86.62 215 ARG A N 1
ATOM 1738 C CA . ARG A 1 215 ? 17.057 15.495 -22.869 1.00 86.62 215 ARG A CA 1
ATOM 1739 C C . ARG A 1 215 ? 17.039 16.695 -21.925 1.00 86.62 215 ARG A C 1
ATOM 1741 O O . ARG A 1 215 ? 18.081 17.072 -21.396 1.00 86.62 215 ARG A O 1
ATOM 1748 N N . ALA A 1 216 ? 15.857 17.215 -21.593 1.00 87.00 216 ALA A N 1
ATOM 1749 C CA . ALA A 1 216 ? 15.714 18.349 -20.669 1.00 87.00 216 ALA A CA 1
ATOM 1750 C C . ALA A 1 216 ? 16.201 18.048 -19.233 1.00 87.00 216 ALA A C 1
ATOM 1752 O O . ALA A 1 216 ? 16.717 18.922 -18.541 1.00 87.00 216 ALA A O 1
ATOM 1753 N N . ARG A 1 217 ? 16.074 16.796 -18.770 1.00 85.81 217 ARG A N 1
ATOM 1754 C CA . ARG A 1 217 ? 16.422 16.407 -17.392 1.00 85.81 217 ARG A CA 1
ATOM 1755 C C . ARG A 1 217 ? 17.946 16.324 -17.157 1.00 85.81 217 ARG A C 1
ATOM 1757 O O . ARG A 1 217 ? 18.676 15.869 -18.051 1.00 85.81 217 ARG A O 1
ATOM 1764 N N . PRO A 1 218 ? 18.433 16.641 -15.937 1.00 88.25 218 PRO A N 1
ATOM 1765 C CA . PRO A 1 218 ? 19.833 16.447 -15.553 1.00 88.25 218 PRO A CA 1
ATOM 1766 C C . PRO A 1 218 ? 20.295 14.993 -15.697 1.00 88.25 218 PRO A C 1
ATOM 1768 O O . PRO A 1 218 ? 19.510 14.052 -15.539 1.00 88.25 218 PRO A O 1
ATOM 1771 N N . CYS A 1 219 ? 21.578 14.801 -15.999 1.00 89.50 219 CYS A N 1
ATOM 1772 C CA . CYS A 1 219 ? 22.190 13.477 -16.041 1.00 89.50 219 CYS A CA 1
ATOM 1773 C C . CYS A 1 219 ? 22.137 12.820 -14.651 1.00 89.50 219 CYS A C 1
ATOM 1775 O O . CYS A 1 219 ? 22.488 13.449 -13.658 1.00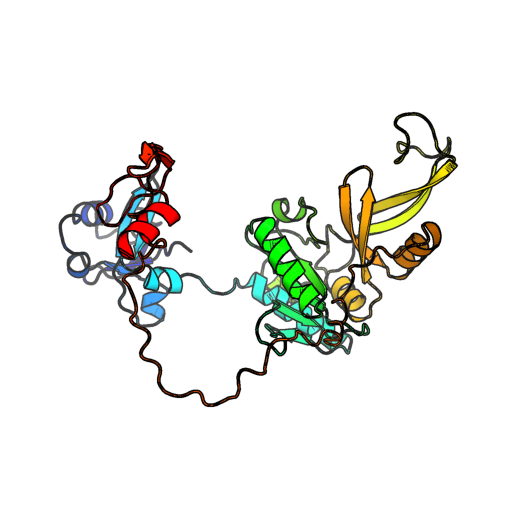 89.50 219 CYS A O 1
ATOM 1777 N N . LEU A 1 220 ? 21.717 11.552 -14.570 1.00 86.00 220 LEU A N 1
ATOM 1778 C CA . LEU A 1 220 ? 21.612 10.848 -13.281 1.00 86.00 220 LEU A CA 1
ATOM 1779 C C . LEU A 1 220 ? 22.977 10.388 -12.749 1.00 86.00 220 LEU A C 1
ATOM 1781 O O . LEU A 1 220 ? 23.107 10.053 -11.573 1.00 86.00 220 LEU A O 1
ATOM 1785 N N . THR A 1 221 ? 23.988 10.337 -13.620 1.00 86.31 221 THR A N 1
ATOM 1786 C CA . THR A 1 221 ? 25.337 9.851 -13.292 1.00 86.31 221 THR A CA 1
ATOM 1787 C C . THR A 1 221 ? 26.377 10.964 -13.204 1.00 86.31 221 THR A C 1
ATOM 1789 O O . THR A 1 221 ? 27.308 10.855 -12.410 1.00 86.31 221 THR A O 1
ATOM 1792 N N . LYS A 1 222 ? 26.233 12.037 -13.992 1.00 85.12 222 LYS A N 1
ATOM 1793 C CA . LYS A 1 222 ? 27.153 13.183 -14.002 1.00 85.12 222 LYS A CA 1
ATOM 1794 C C . LYS A 1 222 ? 26.533 14.383 -13.292 1.00 85.12 222 LYS A C 1
ATOM 1796 O O . LYS A 1 222 ? 25.347 14.645 -13.448 1.00 85.12 222 LYS A O 1
ATOM 1801 N N . LYS A 1 223 ? 27.361 15.152 -12.575 1.00 78.69 223 LYS A N 1
ATOM 1802 C CA . LYS A 1 223 ? 26.951 16.423 -11.949 1.00 78.69 223 LYS A CA 1
ATOM 1803 C C . LYS A 1 223 ? 26.679 17.531 -12.978 1.00 78.69 223 LYS A C 1
ATOM 1805 O O . LYS A 1 223 ? 25.831 18.378 -12.732 1.00 78.69 223 LYS A O 1
ATOM 1810 N N . THR A 1 224 ? 27.374 17.515 -14.116 1.00 83.62 224 THR A N 1
ATOM 1811 C CA . THR A 1 224 ? 27.213 18.466 -15.228 1.00 83.62 224 THR A CA 1
ATOM 1812 C C . THR A 1 224 ? 27.287 17.740 -16.578 1.00 83.62 224 THR A C 1
ATOM 1814 O O . THR A 1 224 ? 27.928 16.691 -16.702 1.00 83.62 224 THR A O 1
ATOM 1817 N N . GLY A 1 225 ? 26.610 18.286 -17.594 1.00 87.88 225 GLY A N 1
ATOM 1818 C CA . GLY A 1 225 ? 26.600 17.755 -18.962 1.00 87.88 225 GLY A CA 1
ATOM 1819 C C . GLY A 1 225 ? 25.811 16.451 -19.148 1.00 87.88 225 GLY A C 1
ATOM 1820 O O . GLY A 1 225 ? 25.001 16.051 -18.308 1.00 87.88 225 GLY A O 1
ATOM 1821 N N . LYS A 1 226 ? 26.043 15.786 -20.285 1.00 93.31 226 LYS A N 1
ATOM 1822 C CA . LYS A 1 226 ? 25.357 14.555 -20.710 1.00 93.31 226 LYS A CA 1
ATOM 1823 C C . LYS A 1 226 ? 26.317 13.360 -20.729 1.00 93.31 226 LYS A C 1
ATOM 1825 O O . LYS A 1 226 ? 27.538 13.518 -20.836 1.00 93.31 226 LYS A O 1
ATOM 1830 N N . CYS A 1 227 ? 25.804 12.142 -20.541 1.00 93.25 227 CYS A N 1
ATOM 1831 C CA . CYS A 1 227 ? 26.638 10.930 -20.489 1.00 93.25 227 CYS A CA 1
ATOM 1832 C C . CYS A 1 227 ? 26.495 9.995 -21.695 1.00 93.25 227 CYS A C 1
ATOM 1834 O O . CYS A 1 227 ? 27.230 9.016 -21.768 1.00 93.25 227 CYS A O 1
ATOM 1836 N N . GLY A 1 228 ? 25.559 10.260 -22.606 1.00 92.44 228 GLY A N 1
ATOM 1837 C CA . GLY A 1 228 ? 25.271 9.428 -23.778 1.00 92.44 228 GLY A CA 1
ATOM 1838 C C . GLY A 1 228 ? 24.519 8.125 -23.479 1.00 92.44 228 GLY A C 1
ATOM 1839 O O . GLY A 1 228 ? 24.074 7.461 -24.412 1.00 92.44 228 GLY A O 1
ATOM 1840 N N . LYS A 1 229 ? 24.359 7.751 -22.200 1.00 91.56 229 LYS A N 1
ATOM 1841 C CA . LYS A 1 229 ? 23.706 6.503 -21.767 1.00 91.56 229 LYS A CA 1
ATOM 1842 C C . LYS A 1 229 ? 22.198 6.671 -21.613 1.00 91.56 229 LYS A C 1
ATOM 1844 O O . LYS A 1 229 ? 21.710 7.779 -21.418 1.00 91.56 229 LYS A O 1
ATOM 1849 N N . TRP A 1 230 ? 21.468 5.565 -21.634 1.00 91.12 230 TRP A N 1
ATOM 1850 C CA . TRP A 1 230 ? 20.037 5.554 -21.345 1.00 91.12 230 TRP A CA 1
ATOM 1851 C C . TRP A 1 230 ? 19.768 5.712 -19.845 1.00 91.12 230 TRP A C 1
ATOM 1853 O O . TRP A 1 230 ? 20.476 5.156 -18.999 1.00 91.12 230 TRP A O 1
ATOM 1863 N N . HIS A 1 231 ? 18.755 6.503 -19.507 1.00 90.44 231 HIS A N 1
ATOM 1864 C CA . HIS A 1 231 ? 18.324 6.763 -18.139 1.00 90.44 231 HIS A CA 1
ATOM 1865 C C . HIS A 1 231 ? 16.830 6.505 -17.985 1.00 90.44 231 HIS A C 1
ATOM 1867 O O . HIS A 1 231 ? 16.072 6.879 -18.883 1.00 90.44 231 HIS A O 1
ATOM 1873 N N . PRO A 1 232 ? 16.402 5.940 -16.842 1.00 91.62 232 PRO A N 1
ATOM 1874 C CA . PRO A 1 232 ? 14.990 5.785 -16.563 1.00 91.62 232 PRO A CA 1
ATOM 1875 C C . PRO A 1 232 ? 14.322 7.148 -16.438 1.00 91.62 232 PRO A C 1
ATOM 1877 O O . PRO A 1 232 ? 14.880 8.106 -15.886 1.00 91.62 232 PRO A O 1
ATOM 1880 N N . VAL A 1 233 ? 13.100 7.201 -16.936 1.00 90.12 233 VAL A N 1
ATOM 1881 C CA . VAL A 1 233 ? 12.156 8.276 -16.709 1.00 90.12 233 VAL A CA 1
ATOM 1882 C C . VAL A 1 233 ? 10.857 7.647 -16.254 1.00 90.12 233 VAL A C 1
ATOM 1884 O O . VAL A 1 233 ? 10.317 6.754 -16.898 1.00 90.12 233 VAL A O 1
ATOM 1887 N N . SER A 1 234 ? 10.375 8.125 -15.112 1.00 90.62 234 SER A N 1
ATOM 1888 C CA . SER A 1 234 ? 9.089 7.731 -14.569 1.00 90.62 234 SER A CA 1
ATOM 1889 C C . SER A 1 234 ? 8.146 8.934 -14.524 1.00 90.62 234 SER A C 1
ATOM 1891 O O . SER A 1 234 ? 8.564 10.067 -14.245 1.00 90.62 234 SER A O 1
ATOM 1893 N N . SER A 1 235 ? 6.867 8.697 -14.800 1.00 89.81 235 SER A N 1
ATOM 1894 C CA . SER A 1 235 ? 5.804 9.701 -14.687 1.00 89.81 235 SER A CA 1
ATOM 1895 C C . SER A 1 235 ? 4.532 9.064 -14.139 1.00 89.81 235 SER A C 1
ATOM 1897 O O . SER A 1 235 ? 4.291 7.880 -14.354 1.00 89.81 235 SER A O 1
ATOM 1899 N N . VAL A 1 236 ? 3.751 9.824 -13.368 1.00 89.56 236 VAL A N 1
ATOM 1900 C CA . VAL A 1 236 ? 2.500 9.320 -12.783 1.00 89.56 236 VAL A CA 1
ATOM 1901 C C . VAL A 1 236 ? 1.532 8.959 -13.906 1.00 89.56 236 VAL A C 1
ATOM 1903 O O . VAL A 1 236 ? 1.331 9.755 -14.821 1.00 89.56 236 VAL A O 1
ATOM 1906 N N . ARG A 1 237 ? 0.922 7.777 -13.811 1.00 91.69 237 ARG A N 1
ATOM 1907 C CA . ARG A 1 237 ? -0.147 7.323 -14.701 1.00 91.69 237 ARG A CA 1
ATOM 1908 C C . ARG A 1 237 ? -1.382 7.002 -13.865 1.00 91.69 237 ARG A C 1
ATOM 1910 O O . ARG A 1 237 ? -1.260 6.482 -12.759 1.00 91.69 237 ARG A O 1
ATOM 1917 N N . GLN A 1 238 ? -2.559 7.326 -14.389 1.00 88.00 238 GLN A N 1
ATOM 1918 C CA . GLN A 1 238 ? -3.821 6.951 -13.755 1.00 88.00 238 GLN A CA 1
ATOM 1919 C C . GLN A 1 238 ? -4.205 5.525 -14.143 1.00 88.00 238 GLN A C 1
ATOM 1921 O O . GLN A 1 238 ? -3.944 5.079 -15.259 1.00 88.00 238 GLN A O 1
ATOM 1926 N N . ILE A 1 239 ? -4.815 4.826 -13.199 1.00 94.81 239 ILE A N 1
ATOM 1927 C CA . ILE A 1 239 ? -5.426 3.513 -13.376 1.00 94.81 239 ILE A CA 1
ATOM 1928 C C . ILE A 1 239 ? -6.597 3.435 -12.400 1.00 94.81 239 ILE A C 1
ATOM 1930 O O . ILE A 1 239 ? -6.530 4.014 -11.307 1.00 94.81 239 ILE A O 1
ATOM 1934 N N . SER A 1 240 ? -7.675 2.747 -12.773 1.00 95.94 240 SER A N 1
ATOM 1935 C CA . SER A 1 240 ? -8.715 2.449 -11.793 1.00 95.94 240 SER A CA 1
ATOM 1936 C C . SER A 1 240 ? -8.152 1.493 -10.734 1.00 95.94 240 SER A C 1
ATOM 1938 O O . SER A 1 240 ? -7.240 0.709 -10.999 1.00 95.94 240 SER A O 1
ATOM 1940 N N . TYR A 1 241 ? -8.669 1.55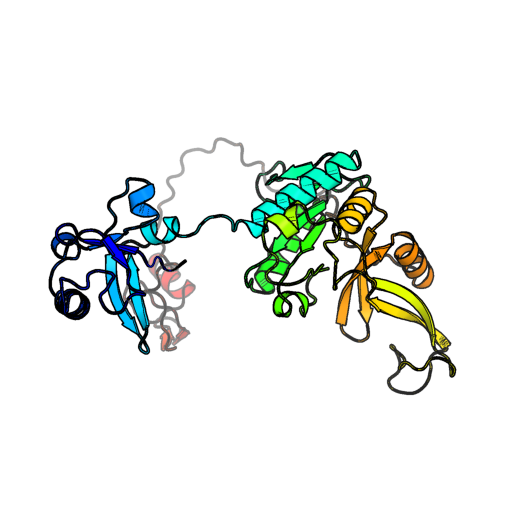5 -9.512 1.00 96.44 241 TYR A N 1
ATOM 1941 C CA . TYR A 1 241 ? -8.294 0.608 -8.466 1.00 96.44 241 TYR A CA 1
ATOM 1942 C C . TYR A 1 241 ? -8.580 -0.829 -8.907 1.00 96.44 241 TYR A C 1
ATOM 1944 O O . TYR A 1 241 ? -7.771 -1.717 -8.664 1.00 96.44 241 TYR A O 1
ATOM 1952 N N . ASP A 1 242 ? -9.679 -1.044 -9.629 1.00 96.94 242 ASP A N 1
ATOM 1953 C CA . ASP A 1 242 ? -10.066 -2.375 -10.082 1.00 96.94 242 ASP A CA 1
ATOM 1954 C C . ASP A 1 242 ? -9.089 -2.912 -11.127 1.00 96.94 242 ASP A C 1
ATOM 1956 O O . ASP A 1 242 ? -8.607 -4.030 -10.989 1.00 96.94 242 ASP A O 1
ATOM 1960 N N . ASP A 1 243 ? -8.719 -2.106 -12.125 1.00 97.00 243 ASP A N 1
ATOM 1961 C CA . ASP A 1 243 ? -7.737 -2.513 -13.138 1.00 97.00 243 ASP A CA 1
ATOM 1962 C C . ASP A 1 243 ? -6.345 -2.696 -12.534 1.00 97.00 243 ASP A C 1
ATOM 1964 O O . ASP A 1 243 ? -5.587 -3.554 -12.980 1.00 97.00 243 ASP A O 1
ATOM 1968 N N . PHE A 1 244 ? -6.016 -1.944 -11.479 1.00 97.25 244 PHE A N 1
ATOM 1969 C CA . PHE A 1 244 ? -4.816 -2.200 -10.694 1.00 97.25 244 PHE A CA 1
ATOM 1970 C C . PHE A 1 244 ? -4.870 -3.581 -10.029 1.00 97.25 244 PHE A C 1
ATOM 1972 O O . PHE A 1 244 ? -3.935 -4.359 -10.199 1.00 97.25 244 PHE A O 1
ATOM 1979 N N . VAL A 1 245 ? -5.958 -3.924 -9.327 1.00 96.81 245 VAL A N 1
ATOM 1980 C CA . VAL A 1 245 ? -6.112 -5.250 -8.701 1.00 96.81 245 VAL A CA 1
ATOM 1981 C C . VAL A 1 245 ? -6.052 -6.361 -9.753 1.00 96.81 245 VAL A C 1
ATOM 1983 O O . VAL A 1 245 ? -5.302 -7.319 -9.567 1.00 96.81 245 VAL A O 1
ATOM 1986 N N . ARG A 1 246 ? -6.779 -6.221 -10.871 1.00 96.75 246 ARG A N 1
ATOM 1987 C CA . ARG A 1 246 ? -6.776 -7.196 -11.976 1.00 96.75 246 ARG A CA 1
ATOM 1988 C C . ARG A 1 246 ? -5.388 -7.362 -12.578 1.00 96.75 246 ARG A C 1
ATOM 1990 O O . ARG A 1 246 ? -4.909 -8.482 -12.684 1.00 96.75 246 ARG A O 1
ATOM 1997 N N . GLY A 1 247 ? -4.720 -6.259 -12.905 1.00 96.69 247 GLY A N 1
ATOM 1998 C CA . GLY A 1 247 ? -3.384 -6.289 -13.490 1.00 96.69 247 GLY A CA 1
ATOM 1999 C C . GLY A 1 247 ? -2.346 -6.890 -12.543 1.00 96.69 247 GLY A C 1
ATOM 2000 O O . GLY A 1 247 ? -1.481 -7.645 -12.977 1.00 96.69 247 GLY A O 1
ATOM 2001 N N . VAL A 1 248 ? -2.439 -6.614 -11.238 1.00 95.81 248 VAL A N 1
ATOM 2002 C CA . VAL A 1 248 ? -1.563 -7.233 -10.231 1.00 95.81 248 VAL A CA 1
ATOM 2003 C C . VAL A 1 248 ? -1.830 -8.734 -10.125 1.00 95.81 248 VAL A C 1
ATOM 2005 O O . VAL A 1 248 ? -0.883 -9.520 -10.076 1.00 95.81 248 VAL A O 1
ATOM 2008 N N . ALA A 1 249 ? -3.099 -9.146 -10.122 1.00 94.75 249 ALA A N 1
ATOM 2009 C CA . ALA A 1 249 ? -3.483 -10.553 -10.084 1.00 94.75 249 ALA A CA 1
ATOM 2010 C C . ALA A 1 249 ? -3.045 -11.306 -11.355 1.00 94.75 249 ALA A C 1
ATOM 2012 O O . ALA A 1 249 ? -2.535 -12.419 -11.261 1.00 94.75 249 ALA A O 1
ATOM 2013 N N . ALA A 1 250 ? -3.141 -10.678 -12.525 1.00 94.81 250 ALA A N 1
ATOM 2014 C CA . ALA A 1 250 ? -2.701 -11.237 -13.802 1.00 94.81 250 ALA A CA 1
ATOM 2015 C C . ALA A 1 250 ? -1.172 -11.202 -14.003 1.00 94.81 250 ALA A C 1
ATOM 2017 O O . ALA A 1 250 ? -0.663 -11.791 -14.950 1.00 94.81 250 ALA A O 1
ATOM 2018 N N . GLY A 1 251 ? -0.424 -10.515 -13.132 1.00 93.31 251 GLY A N 1
ATOM 2019 C CA . GLY A 1 251 ? 1.020 -10.307 -13.292 1.00 93.31 251 GLY A CA 1
ATOM 2020 C C . GLY A 1 251 ? 1.399 -9.253 -14.341 1.00 93.31 251 GLY A C 1
ATOM 2021 O O . GLY A 1 251 ? 2.580 -9.049 -14.612 1.00 93.31 251 GLY A O 1
ATOM 2022 N N . GLU A 1 252 ? 0.421 -8.535 -14.891 1.00 95.62 252 GLU A N 1
ATOM 2023 C CA . GLU A 1 252 ? 0.605 -7.450 -15.857 1.00 95.62 252 GLU A CA 1
ATOM 2024 C C . GLU A 1 252 ? 1.044 -6.140 -15.195 1.00 95.62 252 GLU A C 1
ATOM 2026 O O . GLU A 1 252 ? 1.704 -5.318 -15.830 1.00 95.62 252 GLU A O 1
ATOM 2031 N N . VAL A 1 253 ? 0.696 -5.938 -13.921 1.00 96.38 253 VAL A N 1
ATOM 2032 C CA . VAL A 1 253 ? 1.114 -4.795 -13.101 1.00 96.38 253 VAL A CA 1
ATOM 2033 C C . VAL A 1 253 ? 2.043 -5.283 -11.997 1.00 96.38 253 VAL A C 1
ATOM 2035 O O . VAL A 1 253 ? 1.687 -6.130 -11.181 1.00 96.38 253 VAL A O 1
ATOM 2038 N N . VAL A 1 254 ? 3.257 -4.738 -11.967 1.00 94.94 254 VAL A N 1
ATOM 2039 C CA . VAL A 1 254 ? 4.371 -5.254 -11.163 1.00 94.94 254 VAL A CA 1
ATOM 2040 C C . VAL A 1 254 ? 5.081 -4.138 -10.404 1.00 94.94 254 VAL A C 1
ATOM 2042 O O . VAL A 1 254 ? 5.043 -2.969 -10.796 1.00 94.94 254 VAL A O 1
ATOM 2045 N N . GLN A 1 255 ? 5.737 -4.500 -9.301 1.00 94.25 255 GLN A N 1
ATOM 2046 C CA . GLN A 1 255 ? 6.545 -3.567 -8.517 1.00 94.25 255 GLN A CA 1
ATOM 2047 C C . GLN A 1 255 ? 7.918 -3.353 -9.153 1.00 94.25 255 GLN A C 1
ATOM 2049 O O . GLN A 1 255 ? 8.596 -4.310 -9.528 1.00 94.25 255 GLN A O 1
ATOM 2054 N N . ALA A 1 256 ? 8.362 -2.101 -9.176 1.00 93.00 256 ALA A N 1
ATOM 2055 C CA . ALA A 1 256 ? 9.687 -1.696 -9.618 1.00 93.00 256 ALA A CA 1
ATOM 2056 C C . ALA A 1 256 ? 10.407 -0.901 -8.519 1.00 93.00 256 ALA A C 1
ATOM 2058 O O . ALA A 1 256 ? 9.821 -0.020 -7.888 1.00 93.00 256 ALA A O 1
ATOM 2059 N N . GLY A 1 257 ? 11.694 -1.200 -8.309 1.00 92.62 257 GLY A N 1
ATOM 2060 C CA . GLY A 1 257 ? 12.612 -0.393 -7.501 1.00 92.62 257 GLY A CA 1
ATOM 2061 C C . GLY A 1 257 ? 13.660 0.281 -8.384 1.00 92.62 257 GLY A C 1
ATOM 2062 O O . GLY A 1 257 ? 14.725 -0.283 -8.634 1.00 92.62 257 GLY A O 1
ATOM 2063 N N . VAL A 1 258 ? 13.386 1.496 -8.858 1.00 90.12 258 VAL A N 1
ATOM 2064 C CA . VAL A 1 258 ? 14.270 2.200 -9.801 1.00 90.12 258 VAL A CA 1
ATOM 2065 C C . VAL A 1 258 ? 15.154 3.192 -9.063 1.00 90.12 258 VAL A C 1
ATOM 2067 O O . VAL A 1 258 ? 14.679 4.066 -8.345 1.00 90.12 258 VAL A O 1
ATOM 2070 N N . LYS A 1 259 ? 16.470 3.092 -9.257 1.00 86.00 259 LYS A N 1
ATOM 2071 C CA . LYS A 1 259 ? 17.414 4.039 -8.660 1.00 86.00 259 LYS A CA 1
ATOM 2072 C C . LYS A 1 259 ? 17.416 5.358 -9.434 1.00 86.00 259 LYS A C 1
ATOM 2074 O O . LYS A 1 259 ? 17.933 5.422 -10.548 1.00 86.00 259 LYS A O 1
ATOM 2079 N N . GLU A 1 260 ? 16.918 6.414 -8.803 1.00 80.31 260 GLU A N 1
ATOM 2080 C CA . GLU A 1 260 ? 17.029 7.794 -9.268 1.00 80.31 260 GLU A CA 1
ATOM 2081 C C . GLU A 1 260 ? 18.020 8.541 -8.357 1.00 80.31 260 GLU A C 1
ATOM 2083 O O . GLU A 1 260 ? 17.810 8.714 -7.155 1.00 80.31 260 GLU A O 1
ATOM 2088 N N . PHE A 1 261 ? 19.162 8.953 -8.914 1.00 79.06 261 PHE A N 1
ATOM 2089 C CA . PHE A 1 261 ? 20.279 9.524 -8.150 1.00 79.06 261 PHE A CA 1
ATOM 2090 C C . PHE A 1 261 ? 20.722 8.632 -6.967 1.00 79.06 261 PHE A C 1
ATOM 2092 O O . PHE A 1 261 ? 21.286 7.551 -7.168 1.00 79.06 261 PHE A O 1
ATOM 2099 N N . ARG A 1 262 ? 20.519 9.095 -5.725 1.00 77.81 262 ARG A N 1
ATOM 2100 C CA . ARG A 1 262 ? 20.887 8.386 -4.488 1.00 77.81 262 ARG A CA 1
ATOM 2101 C C . ARG A 1 262 ? 19.735 7.586 -3.880 1.00 77.81 262 ARG A C 1
ATOM 2103 O O . ARG A 1 262 ? 19.981 6.839 -2.939 1.00 77.81 262 ARG A O 1
ATOM 2110 N N . THR A 1 263 ? 18.529 7.703 -4.424 1.00 82.19 263 THR A N 1
ATOM 2111 C CA . THR A 1 263 ? 17.312 7.148 -3.832 1.00 82.19 263 THR A CA 1
ATOM 2112 C C . THR A 1 263 ? 16.737 6.075 -4.748 1.00 82.19 263 THR A C 1
ATOM 2114 O O . THR A 1 263 ? 16.670 6.250 -5.962 1.00 82.19 263 THR A O 1
ATOM 2117 N N . THR A 1 264 ? 16.328 4.943 -4.184 1.00 87.88 264 THR A N 1
ATOM 2118 C CA . THR A 1 264 ? 15.535 3.953 -4.923 1.00 87.88 264 THR A CA 1
ATOM 2119 C C . THR A 1 264 ? 14.080 4.350 -4.819 1.00 87.88 264 THR A C 1
ATOM 2121 O O . THR A 1 264 ? 13.564 4.400 -3.712 1.00 87.88 264 THR A O 1
ATOM 2124 N N . PHE A 1 265 ? 13.440 4.657 -5.938 1.00 89.38 265 PHE A N 1
ATOM 2125 C CA . PHE A 1 265 ? 12.025 4.977 -6.004 1.00 89.38 265 PHE A CA 1
ATOM 2126 C C . PHE A 1 265 ? 11.212 3.702 -6.233 1.00 89.38 265 PHE A C 1
ATOM 2128 O O . PHE A 1 265 ? 11.488 2.959 -7.179 1.00 89.38 265 PHE A O 1
ATOM 2135 N N . HIS A 1 266 ? 10.244 3.442 -5.357 1.00 92.81 266 HIS A N 1
ATOM 2136 C CA . HIS A 1 266 ? 9.405 2.248 -5.394 1.00 92.81 266 HIS A CA 1
ATOM 2137 C C . HIS A 1 266 ? 8.014 2.591 -5.923 1.00 92.81 266 HIS A C 1
ATOM 2139 O O . HIS A 1 266 ? 7.353 3.496 -5.421 1.00 92.81 266 HIS A O 1
ATOM 2145 N N . PHE A 1 267 ? 7.565 1.880 -6.954 1.00 95.00 267 PHE A N 1
ATOM 2146 C CA . PHE A 1 267 ? 6.277 2.137 -7.598 1.00 95.00 267 PHE A CA 1
ATOM 2147 C C . PHE A 1 267 ? 5.780 0.920 -8.378 1.00 95.00 267 PHE A C 1
ATOM 2149 O O . PHE A 1 267 ? 6.485 -0.077 -8.522 1.00 95.00 267 PHE A O 1
ATOM 2156 N N . TRP A 1 268 ? 4.565 1.029 -8.902 1.00 96.88 268 TRP A N 1
ATOM 2157 C CA . TRP A 1 268 ? 3.925 0.051 -9.771 1.00 96.88 268 TRP A CA 1
ATOM 2158 C C . TRP A 1 268 ? 3.975 0.495 -11.228 1.00 96.88 268 TRP A C 1
ATOM 2160 O O . TRP A 1 268 ? 3.762 1.667 -11.535 1.00 96.88 268 TRP A O 1
ATOM 2170 N N . THR A 1 269 ? 4.230 -0.436 -12.135 1.00 97.38 269 THR A N 1
ATOM 2171 C CA . THR A 1 269 ? 4.288 -0.198 -13.584 1.00 97.38 269 THR A CA 1
ATOM 2172 C C . THR A 1 269 ? 3.839 -1.459 -14.322 1.00 97.38 269 THR A C 1
ATOM 2174 O O . THR A 1 269 ? 3.498 -2.445 -13.667 1.00 97.38 269 THR A O 1
ATOM 2177 N N . THR A 1 270 ? 3.770 -1.455 -15.653 1.00 97.12 270 THR A N 1
ATOM 2178 C CA . THR A 1 270 ? 3.441 -2.703 -16.369 1.00 97.12 270 THR A CA 1
ATOM 2179 C C . THR A 1 270 ? 4.643 -3.639 -16.438 1.00 97.12 270 THR A C 1
ATOM 2181 O O . THR A 1 270 ? 5.789 -3.186 -16.458 1.00 97.12 270 THR A O 1
ATOM 2184 N N . ALA A 1 271 ? 4.394 -4.946 -16.524 1.00 94.88 271 ALA A N 1
ATOM 2185 C CA . ALA A 1 271 ? 5.440 -5.944 -16.728 1.00 94.88 271 ALA A CA 1
ATOM 2186 C C . ALA A 1 271 ? 6.274 -5.629 -17.978 1.00 94.88 271 ALA A C 1
ATOM 2188 O O . ALA A 1 271 ? 7.494 -5.581 -17.886 1.00 94.88 271 ALA A O 1
ATOM 2189 N N . LEU A 1 272 ? 5.616 -5.268 -19.084 1.00 95.75 272 LEU A N 1
ATOM 2190 C CA . LEU A 1 272 ? 6.266 -4.890 -20.341 1.00 95.75 272 LEU A CA 1
ATOM 2191 C C . LEU A 1 272 ? 7.218 -3.689 -20.200 1.00 95.75 272 LEU A C 1
ATOM 2193 O O . LEU A 1 272 ? 8.302 -3.674 -20.782 1.00 95.75 272 LEU A O 1
ATOM 2197 N N . GLU A 1 273 ? 6.812 -2.652 -19.466 1.00 96.44 273 GLU A N 1
ATOM 2198 C CA . GLU A 1 273 ? 7.651 -1.473 -19.212 1.00 96.44 273 GLU A CA 1
ATOM 2199 C C . GLU A 1 273 ? 8.854 -1.826 -18.330 1.00 96.44 273 GLU A C 1
ATOM 2201 O O . GLU A 1 273 ? 9.963 -1.337 -18.571 1.00 96.44 273 GLU A O 1
ATOM 2206 N N . LEU A 1 274 ? 8.651 -2.700 -17.340 1.00 95.06 274 LEU A N 1
ATOM 2207 C CA . LEU A 1 274 ? 9.720 -3.161 -16.466 1.00 95.06 274 LEU A CA 1
ATOM 2208 C C . LEU A 1 274 ? 10.716 -4.069 -17.193 1.00 95.06 274 LEU A C 1
ATOM 2210 O O . LEU A 1 274 ? 11.914 -3.865 -17.031 1.00 95.06 274 LEU A O 1
ATOM 2214 N N . ASP A 1 275 ? 10.248 -4.987 -18.037 1.00 94.94 275 ASP A N 1
ATOM 2215 C CA . ASP A 1 275 ? 11.105 -5.878 -18.831 1.00 94.94 275 ASP A CA 1
ATOM 2216 C C . ASP A 1 275 ? 12.026 -5.068 -19.747 1.00 94.94 275 ASP A C 1
ATOM 2218 O O . ASP A 1 275 ? 13.244 -5.215 -19.701 1.00 94.94 275 ASP A O 1
ATOM 2222 N N . ARG A 1 276 ? 11.473 -4.087 -20.476 1.00 94.38 276 ARG A N 1
ATOM 2223 C CA . ARG A 1 276 ? 12.271 -3.168 -21.310 1.00 94.38 276 ARG A CA 1
ATOM 2224 C C . ARG A 1 276 ? 13.332 -2.421 -20.504 1.00 94.38 276 ARG A C 1
ATOM 2226 O O . ARG A 1 276 ? 14.436 -2.166 -20.998 1.00 94.38 276 ARG A O 1
ATOM 2233 N N . TYR A 1 277 ? 12.997 -2.017 -19.280 1.00 93.94 277 TYR A N 1
ATOM 2234 C CA . TYR A 1 277 ? 13.948 -1.368 -18.387 1.00 93.94 277 TYR A CA 1
ATOM 2235 C C . TYR A 1 277 ? 15.063 -2.329 -17.960 1.00 93.94 277 TYR A C 1
ATOM 2237 O O . TYR A 1 277 ? 16.236 -1.973 -18.095 1.00 93.94 277 TYR A O 1
ATOM 2245 N N . GLU A 1 278 ? 14.706 -3.524 -17.482 1.00 94.19 278 GLU A N 1
ATOM 2246 C CA . GLU A 1 278 ? 15.628 -4.573 -17.029 1.00 94.19 278 GLU A CA 1
ATOM 2247 C C . GLU A 1 278 ? 16.578 -5.011 -18.153 1.00 94.19 278 GLU A C 1
ATOM 2249 O O . GLU A 1 278 ? 17.791 -5.054 -17.927 1.00 94.19 278 GLU A O 1
ATOM 2254 N N . ASP A 1 279 ? 16.062 -5.197 -19.371 1.00 92.88 279 ASP A N 1
ATOM 2255 C CA . ASP A 1 279 ? 16.839 -5.494 -20.581 1.00 92.88 279 ASP A CA 1
ATOM 2256 C C . ASP A 1 279 ? 17.872 -4.402 -20.870 1.00 92.88 279 ASP A C 1
ATOM 2258 O O . ASP A 1 279 ? 19.036 -4.675 -21.168 1.00 92.88 279 ASP A O 1
ATOM 2262 N N . THR A 1 280 ? 17.474 -3.135 -20.724 1.00 89.81 280 THR A N 1
ATOM 2263 C CA . THR A 1 280 ? 18.360 -1.996 -20.996 1.00 89.81 280 THR A CA 1
ATOM 2264 C C . THR A 1 280 ? 19.506 -1.900 -19.986 1.00 89.81 280 THR A C 1
ATOM 2266 O O . THR A 1 280 ? 20.601 -1.447 -20.326 1.00 89.81 280 THR A O 1
ATOM 2269 N N . ILE A 1 281 ? 19.268 -2.278 -18.726 1.00 89.12 281 ILE A N 1
ATOM 2270 C CA . ILE A 1 281 ? 20.277 -2.189 -17.659 1.00 89.12 281 ILE A CA 1
ATOM 2271 C C . ILE A 1 281 ? 21.003 -3.513 -17.385 1.00 89.12 281 ILE A C 1
ATOM 2273 O O . ILE A 1 281 ? 21.946 -3.517 -16.590 1.00 89.12 281 ILE A O 1
ATOM 2277 N N . GLY A 1 282 ? 20.570 -4.615 -18.002 1.00 89.62 282 GLY A N 1
ATOM 2278 C CA . GLY A 1 282 ? 21.155 -5.949 -17.861 1.00 89.62 282 GLY A CA 1
ATOM 2279 C C . GLY A 1 282 ? 21.036 -6.554 -16.458 1.00 89.62 282 GLY A C 1
ATOM 2280 O O . GLY A 1 282 ? 21.896 -7.336 -16.055 1.00 89.62 282 GLY A O 1
ATOM 2281 N N . ARG A 1 283 ? 20.031 -6.159 -15.665 1.00 89.62 283 ARG A N 1
ATOM 2282 C CA . ARG A 1 283 ? 19.782 -6.712 -14.320 1.00 89.62 283 ARG A CA 1
ATOM 2283 C C . ARG A 1 283 ? 18.323 -6.557 -13.908 1.00 89.62 283 ARG A C 1
ATOM 2285 O O . ARG A 1 283 ? 17.694 -5.561 -14.257 1.00 89.62 283 ARG A O 1
ATOM 2292 N N . SER A 1 284 ? 17.842 -7.469 -13.063 1.00 87.88 284 SER A N 1
ATOM 2293 C CA . SER A 1 284 ? 16.506 -7.350 -12.481 1.00 87.88 284 SER A CA 1
ATOM 2294 C C . SER A 1 284 ? 16.455 -6.323 -11.343 1.00 87.88 284 SER A C 1
ATOM 2296 O O . SER A 1 284 ? 17.389 -6.198 -10.544 1.00 87.88 284 SER A O 1
ATOM 2298 N N . VAL A 1 285 ? 15.351 -5.583 -11.279 1.00 88.94 285 VAL A N 1
ATOM 2299 C CA . VAL A 1 285 ? 14.982 -4.645 -10.208 1.00 88.94 285 VAL A CA 1
ATOM 2300 C C . VAL A 1 285 ? 13.625 -4.977 -9.581 1.00 88.94 285 VAL A C 1
ATOM 2302 O O . VAL A 1 285 ? 13.119 -4.207 -8.758 1.00 88.94 285 VAL A O 1
ATOM 2305 N N . ARG A 1 286 ? 13.024 -6.105 -9.969 1.00 88.06 286 ARG A N 1
ATOM 2306 C CA . ARG A 1 286 ? 11.844 -6.661 -9.306 1.00 88.06 286 ARG A CA 1
ATOM 2307 C C . ARG A 1 286 ? 12.183 -6.977 -7.844 1.00 88.06 286 ARG A C 1
ATOM 2309 O O . ARG A 1 286 ? 13.327 -7.340 -7.543 1.00 88.06 286 ARG A O 1
ATOM 2316 N N . PRO A 1 287 ? 11.225 -6.851 -6.910 1.00 77.12 287 PRO A N 1
ATOM 2317 C CA . PRO A 1 287 ? 11.424 -7.332 -5.554 1.00 77.12 287 PRO A CA 1
ATOM 2318 C C . PRO A 1 287 ? 11.815 -8.806 -5.607 1.00 77.12 287 PRO A C 1
ATOM 2320 O O . PRO A 1 287 ? 11.111 -9.625 -6.197 1.00 77.12 287 PRO A O 1
ATOM 2323 N N . VAL A 1 288 ? 12.957 -9.142 -5.015 1.00 64.50 288 VAL A N 1
ATOM 2324 C CA . VAL A 1 288 ? 13.374 -10.538 -4.912 1.00 64.50 288 VAL A CA 1
ATOM 2325 C C . VAL A 1 288 ? 12.373 -11.218 -3.982 1.00 64.50 288 VAL A C 1
ATOM 2327 O O . VAL A 1 288 ? 12.225 -10.795 -2.833 1.00 64.50 288 VAL A O 1
ATOM 2330 N N . GLY A 1 289 ? 11.682 -12.245 -4.484 1.00 54.41 289 GLY A N 1
ATOM 2331 C CA . GLY A 1 289 ? 10.881 -13.145 -3.655 1.00 54.41 289 GLY A CA 1
ATOM 2332 C C . GLY A 1 289 ? 11.735 -13.798 -2.559 1.00 54.41 289 GLY A C 1
ATOM 2333 O O . GLY A 1 289 ? 12.947 -13.556 -2.478 1.00 54.41 289 GLY A O 1
ATOM 2334 N N . PRO A 1 290 ? 11.155 -14.637 -1.690 1.00 49.84 290 PRO A N 1
ATOM 2335 C CA . PRO A 1 290 ? 11.930 -15.325 -0.669 1.00 49.84 290 PRO A CA 1
ATOM 2336 C C . PRO A 1 290 ? 13.108 -16.022 -1.349 1.00 49.84 290 PRO A C 1
ATOM 2338 O O . PRO A 1 290 ? 12.930 -16.784 -2.301 1.00 49.84 290 PRO A O 1
ATOM 2341 N N . LYS A 1 291 ? 14.333 -15.763 -0.873 1.00 46.97 291 LYS A N 1
ATOM 2342 C CA . LYS A 1 291 ? 15.455 -16.622 -1.259 1.00 46.97 291 LYS A CA 1
ATOM 2343 C C . LYS A 1 291 ? 15.012 -18.049 -0.933 1.00 46.97 291 LYS A C 1
ATOM 2345 O O . LYS A 1 291 ? 14.535 -18.239 0.194 1.00 46.97 291 LYS A O 1
ATOM 2350 N N . PRO A 1 292 ? 15.159 -19.034 -1.842 1.00 41.94 292 PRO A N 1
ATOM 2351 C CA . PRO A 1 292 ? 14.956 -20.418 -1.456 1.00 41.94 292 PRO A CA 1
ATOM 2352 C C . PRO A 1 292 ? 15.778 -20.611 -0.190 1.00 41.94 292 PRO A C 1
ATOM 2354 O O . PRO A 1 292 ? 16.970 -20.273 -0.165 1.00 41.94 292 PRO A O 1
ATOM 2357 N N . ARG A 1 293 ? 15.126 -21.040 0.901 1.00 43.03 293 ARG A N 1
ATOM 2358 C CA . ARG A 1 293 ? 15.873 -21.506 2.064 1.00 43.03 293 ARG A CA 1
ATOM 2359 C C . ARG A 1 293 ? 16.844 -22.506 1.473 1.00 43.03 293 ARG A C 1
ATOM 2361 O O . ARG A 1 293 ? 16.393 -23.495 0.896 1.00 43.03 293 ARG A O 1
ATOM 2368 N N . LYS A 1 294 ? 18.148 -22.208 1.525 1.00 33.72 294 LYS A N 1
ATOM 2369 C CA . LYS A 1 294 ? 19.145 -23.209 1.163 1.00 33.72 294 LYS A CA 1
ATOM 2370 C C . LYS A 1 294 ? 18.694 -24.479 1.894 1.00 33.72 294 LYS A C 1
ATOM 2372 O O . LYS A 1 294 ? 18.395 -24.362 3.093 1.00 33.72 294 LYS A O 1
ATOM 2377 N N . PRO A 1 295 ? 18.585 -25.644 1.222 1.00 35.72 295 PRO A N 1
ATOM 2378 C CA . PRO A 1 295 ? 18.531 -26.888 1.970 1.00 35.72 295 PRO A CA 1
ATOM 2379 C C . PRO A 1 295 ? 19.655 -26.786 2.992 1.00 35.72 295 PRO A C 1
ATOM 2381 O O . PRO A 1 295 ? 20.694 -26.204 2.670 1.00 35.72 295 PRO A O 1
ATOM 2384 N N . ALA A 1 296 ? 19.421 -27.204 4.231 1.00 41.75 296 ALA A N 1
ATOM 2385 C CA . ALA A 1 296 ? 20.425 -27.124 5.281 1.00 41.75 296 ALA A CA 1
ATOM 2386 C C . ALA A 1 296 ? 21.629 -28.016 4.909 1.00 41.75 296 ALA A C 1
ATOM 2388 O O . ALA A 1 296 ? 21.805 -29.110 5.422 1.00 41.75 296 ALA A O 1
ATOM 2389 N N . THR A 1 297 ? 22.454 -27.570 3.964 1.00 38.34 297 THR A N 1
ATOM 2390 C CA . THR A 1 297 ? 23.730 -28.141 3.557 1.00 38.34 297 THR A CA 1
ATOM 2391 C C . THR A 1 297 ? 24.741 -27.510 4.485 1.00 38.34 297 THR A C 1
ATOM 2393 O O . THR A 1 297 ? 25.395 -26.511 4.191 1.00 38.34 297 THR A O 1
ATOM 2396 N N . GLY A 1 298 ? 24.690 -28.031 5.693 1.00 34.50 298 GLY A N 1
ATOM 2397 C CA . GLY A 1 298 ? 25.362 -27.544 6.868 1.00 34.50 298 GLY A CA 1
ATOM 2398 C C . GLY A 1 298 ? 24.874 -28.432 7.987 1.00 34.50 298 GLY A C 1
ATOM 2399 O O . GLY A 1 298 ? 24.070 -28.004 8.809 1.00 34.50 298 GLY A O 1
ATOM 2400 N N . SER A 1 299 ? 25.331 -29.686 7.960 1.00 34.56 299 SER A N 1
ATOM 2401 C CA . SER A 1 299 ? 25.575 -30.425 9.190 1.00 34.56 299 SER A CA 1
ATOM 2402 C C . SER A 1 299 ? 26.354 -29.477 10.093 1.00 34.56 299 SER A C 1
ATOM 2404 O O . SER A 1 299 ? 27.553 -29.280 9.915 1.00 34.56 299 SER A O 1
ATOM 2406 N N . SER A 1 300 ? 25.662 -28.784 10.994 1.00 36.69 300 SER A N 1
ATOM 2407 C CA . SER A 1 300 ? 26.341 -28.344 12.194 1.00 36.69 300 SER A CA 1
ATOM 2408 C C . SER A 1 300 ? 26.734 -29.628 12.901 1.00 36.69 300 SER A C 1
ATOM 2410 O O . SER A 1 300 ? 25.852 -30.456 13.131 1.00 36.69 300 SER A O 1
ATOM 2412 N N . ASP A 1 301 ? 28.005 -29.765 13.267 1.00 40.53 301 ASP A N 1
ATOM 2413 C CA . ASP A 1 301 ? 28.491 -30.687 14.300 1.00 40.53 301 ASP A CA 1
ATOM 2414 C C . ASP A 1 301 ? 27.850 -30.353 15.659 1.00 40.53 301 ASP A C 1
ATOM 2416 O O . ASP A 1 301 ? 28.494 -29.993 16.643 1.00 40.53 301 ASP A O 1
ATOM 2420 N N . ARG A 1 302 ? 26.524 -30.388 15.707 1.00 37.72 302 ARG A N 1
ATOM 2421 C CA . ARG A 1 302 ? 25.718 -30.289 16.905 1.00 37.72 302 ARG A CA 1
ATOM 2422 C C . ARG A 1 302 ? 24.867 -31.535 16.929 1.00 37.72 302 ARG A C 1
ATOM 2424 O O . ARG A 1 302 ? 23.915 -31.685 16.167 1.00 37.72 302 ARG A O 1
ATOM 2431 N N . ASP A 1 303 ? 25.315 -32.416 17.806 1.00 33.69 303 ASP A N 1
ATOM 2432 C CA . ASP A 1 303 ? 24.688 -33.654 18.234 1.00 33.69 303 ASP A CA 1
ATOM 2433 C C . ASP A 1 303 ? 23.159 -33.453 18.377 1.00 33.69 303 ASP A C 1
ATOM 2435 O O . ASP A 1 303 ? 22.730 -32.488 19.026 1.00 33.69 303 ASP A O 1
ATOM 2439 N N . PRO A 1 304 ? 22.314 -34.295 17.752 1.00 37.34 304 PRO A N 1
ATOM 2440 C CA . PRO A 1 304 ? 20.864 -34.159 17.822 1.00 37.34 304 PRO A CA 1
ATOM 2441 C C . PRO A 1 304 ? 20.388 -34.210 19.279 1.00 37.34 304 PRO A C 1
ATOM 2443 O O . PRO A 1 304 ? 20.637 -35.170 20.007 1.00 37.34 304 PRO A O 1
ATOM 2446 N N . THR A 1 305 ? 19.640 -33.192 19.711 1.00 42.06 305 THR A N 1
ATOM 2447 C CA . THR A 1 305 ? 19.139 -33.035 21.091 1.00 42.06 305 THR A CA 1
ATOM 2448 C C . THR A 1 305 ? 17.985 -33.976 21.463 1.00 42.06 305 THR A C 1
ATOM 2450 O O . THR A 1 305 ? 17.228 -33.704 22.389 1.00 42.06 305 THR A O 1
ATOM 2453 N N . CYS A 1 306 ? 17.880 -35.132 20.809 1.00 33.97 306 CYS A N 1
ATOM 2454 C CA . CYS A 1 306 ? 17.027 -36.237 21.241 1.00 33.97 306 CYS A CA 1
ATOM 2455 C C . CYS A 1 306 ? 17.895 -37.383 21.779 1.00 33.97 306 CYS A C 1
ATOM 2457 O O . CYS A 1 306 ? 17.909 -38.483 21.237 1.00 33.97 306 CYS A O 1
ATOM 2459 N N . ARG A 1 307 ? 18.628 -37.128 22.866 1.00 33.19 307 ARG A N 1
ATOM 2460 C CA . ARG A 1 307 ? 19.072 -38.188 23.778 1.00 33.19 307 ARG A CA 1
ATOM 2461 C C . ARG A 1 307 ? 18.495 -37.899 25.151 1.00 33.19 307 ARG A C 1
ATOM 2463 O O . ARG A 1 307 ? 18.720 -36.821 25.698 1.00 33.19 307 ARG A O 1
ATOM 2470 N N . ALA A 1 308 ? 17.785 -38.876 25.709 1.00 40.38 308 ALA A N 1
ATOM 2471 C CA . ALA A 1 308 ? 17.512 -38.911 27.135 1.00 40.38 308 ALA A CA 1
ATOM 2472 C C . ALA A 1 308 ? 18.864 -38.852 27.861 1.00 40.38 308 ALA A C 1
ATOM 2474 O O . ALA A 1 308 ? 19.687 -39.757 27.722 1.00 40.38 308 ALA A O 1
ATOM 2475 N N . ARG A 1 309 ? 19.132 -37.748 28.562 1.00 32.56 309 ARG A N 1
ATOM 2476 C CA . ARG A 1 309 ? 20.308 -37.612 29.423 1.00 32.56 309 ARG A CA 1
ATOM 2477 C C . ARG A 1 309 ? 19.873 -37.641 30.888 1.00 32.56 309 ARG A C 1
ATOM 2479 O O . ARG A 1 309 ? 18.788 -37.150 31.204 1.00 32.56 309 ARG A O 1
ATOM 2486 N N . PRO A 1 310 ? 20.690 -38.259 31.755 1.00 34.09 310 PRO A N 1
ATOM 2487 C CA . PRO A 1 310 ? 20.335 -38.520 33.138 1.00 34.09 310 PRO A CA 1
ATOM 2488 C C . PRO A 1 310 ? 20.192 -37.207 33.902 1.00 34.09 310 PRO A C 1
ATOM 2490 O O . PRO A 1 310 ? 20.800 -36.196 33.548 1.00 34.09 310 PRO A O 1
ATOM 2493 N N . ARG A 1 311 ? 19.353 -37.236 34.938 1.00 31.75 311 ARG A N 1
ATOM 2494 C CA . ARG A 1 311 ? 19.026 -36.100 35.801 1.00 31.75 311 ARG A CA 1
ATOM 2495 C C . ARG A 1 311 ? 20.308 -35.544 36.432 1.00 31.75 311 ARG A C 1
ATOM 2497 O O . ARG A 1 311 ? 20.791 -36.080 37.419 1.00 31.75 311 ARG A O 1
ATOM 2504 N N . ILE A 1 312 ? 20.852 -34.481 35.847 1.00 38.41 312 ILE A N 1
ATOM 2505 C CA . ILE A 1 312 ? 21.842 -33.625 36.499 1.00 38.41 312 ILE A CA 1
ATOM 2506 C C . ILE A 1 312 ? 21.050 -32.491 37.141 1.00 38.41 312 ILE A C 1
ATOM 2508 O O . ILE A 1 312 ? 20.378 -31.723 36.449 1.00 38.41 312 ILE A O 1
ATOM 2512 N N . GLU A 1 313 ? 21.091 -32.417 38.467 1.00 40.16 313 GLU A N 1
ATOM 2513 C CA . GLU A 1 313 ? 20.584 -31.277 39.223 1.00 40.16 313 GLU A CA 1
ATOM 2514 C C . GLU A 1 313 ? 21.437 -30.048 38.894 1.00 40.16 313 GLU A C 1
ATOM 2516 O O . GLU A 1 313 ? 22.534 -29.865 39.413 1.00 40.16 313 GLU A O 1
ATOM 2521 N N . ILE A 1 314 ? 20.947 -29.210 37.978 1.00 37.72 314 ILE A N 1
ATOM 2522 C CA . ILE A 1 314 ? 21.502 -27.875 37.759 1.00 37.72 314 ILE A CA 1
ATOM 2523 C C . ILE A 1 314 ? 20.973 -26.995 38.891 1.00 37.72 314 ILE A C 1
ATOM 2525 O O . ILE A 1 314 ? 19.794 -26.624 38.897 1.00 37.72 314 ILE A O 1
ATOM 2529 N N . SER A 1 315 ? 21.842 -26.655 39.840 1.00 36.56 315 SER A N 1
ATOM 2530 C CA . SER A 1 315 ? 21.598 -25.571 40.785 1.00 36.56 315 SER A CA 1
ATOM 2531 C C . SER A 1 315 ? 21.404 -24.271 39.996 1.00 36.56 315 SER A C 1
ATOM 2533 O O . SER A 1 315 ? 22.310 -23.747 39.350 1.00 36.56 315 SER A O 1
ATOM 2535 N N . ARG A 1 316 ? 20.170 -23.757 39.982 1.00 42.22 316 ARG A N 1
ATOM 2536 C CA . ARG A 1 316 ? 19.876 -22.421 39.455 1.00 42.22 316 ARG A CA 1
ATOM 2537 C C . ARG A 1 316 ? 20.409 -21.400 40.455 1.00 42.22 316 ARG A C 1
ATOM 2539 O O . ARG A 1 316 ? 19.775 -21.173 41.481 1.00 42.22 316 ARG A O 1
ATOM 2546 N N . GLY A 1 317 ? 21.555 -20.798 40.154 1.00 51.78 317 GLY A N 1
ATOM 2547 C CA . GLY A 1 317 ? 21.986 -19.576 40.829 1.00 51.78 317 GLY A CA 1
ATOM 2548 C C . GLY A 1 317 ? 21.016 -18.415 40.542 1.00 51.78 317 GLY A C 1
ATOM 2549 O O . GLY A 1 317 ? 20.314 -18.434 39.521 1.00 51.78 317 GLY A O 1
ATOM 2550 N N . PRO A 1 318 ? 20.938 -17.414 41.432 1.00 55.47 318 PRO A N 1
ATOM 2551 C CA . PRO A 1 318 ? 20.029 -16.284 41.287 1.00 55.47 318 PRO A CA 1
ATOM 2552 C C . PRO A 1 318 ? 20.494 -15.378 40.138 1.00 55.47 318 PRO A C 1
ATOM 2554 O O . PRO A 1 318 ? 21.473 -14.649 40.255 1.00 55.47 318 PRO A O 1
ATOM 2557 N N . HIS A 1 319 ? 19.796 -15.416 39.003 1.00 64.50 319 HIS A N 1
ATOM 2558 C CA . HIS A 1 319 ? 19.996 -14.447 37.923 1.00 64.50 319 HIS A CA 1
ATOM 2559 C C . HIS A 1 319 ? 19.107 -13.218 38.138 1.00 64.50 319 HIS A C 1
ATOM 2561 O O . HIS A 1 319 ? 17.900 -13.351 38.346 1.00 64.50 319 HIS A O 1
ATOM 2567 N N . LEU A 1 320 ? 19.690 -12.022 38.022 1.00 71.69 320 LEU A N 1
ATOM 2568 C CA . LEU A 1 320 ? 18.950 -10.760 38.076 1.00 71.69 320 LEU A CA 1
ATOM 2569 C C . LEU A 1 320 ? 18.021 -10.604 36.872 1.00 71.69 320 LEU A C 1
ATOM 2571 O O . LEU A 1 320 ? 18.389 -10.867 35.722 1.00 71.69 320 LEU A O 1
ATOM 2575 N N . ASN A 1 321 ? 16.805 -10.125 37.130 1.00 79.50 321 ASN A N 1
ATOM 2576 C CA . ASN A 1 321 ? 15.834 -9.836 36.086 1.00 79.50 321 ASN A CA 1
ATOM 2577 C C . ASN A 1 321 ? 16.087 -8.457 35.458 1.00 79.50 321 ASN A C 1
ATOM 2579 O O . ASN A 1 321 ? 15.372 -7.498 35.719 1.00 79.50 321 ASN A O 1
ATOM 2583 N N . TRP A 1 322 ? 17.037 -8.373 34.529 1.00 78.19 322 TRP A N 1
ATOM 2584 C CA . TRP A 1 322 ? 17.375 -7.132 33.809 1.00 78.19 322 TRP A CA 1
ATOM 2585 C C . TRP A 1 322 ? 16.260 -6.537 32.931 1.00 78.19 322 TRP A C 1
ATOM 2587 O O . TRP A 1 322 ? 16.482 -5.528 32.267 1.00 78.19 322 TRP A O 1
ATOM 2597 N N . ARG A 1 323 ? 15.081 -7.170 32.862 1.00 74.94 323 ARG A N 1
ATOM 2598 C CA . ARG A 1 323 ? 13.902 -6.604 32.189 1.00 74.94 323 ARG A CA 1
ATOM 2599 C C . ARG A 1 323 ? 13.097 -5.671 33.094 1.00 74.94 323 ARG A C 1
ATOM 2601 O O . ARG A 1 323 ? 12.219 -4.981 32.585 1.00 74.94 323 ARG A O 1
ATOM 2608 N N . ASP A 1 324 ? 13.362 -5.667 34.398 1.00 75.81 324 ASP A N 1
ATOM 2609 C CA . ASP A 1 324 ? 12.727 -4.743 35.330 1.00 75.81 324 ASP A CA 1
ATOM 2610 C C . ASP A 1 324 ? 13.316 -3.333 35.161 1.00 75.81 324 ASP A C 1
ATOM 2612 O O . ASP A 1 324 ? 14.533 -3.136 35.189 1.00 75.81 324 ASP A O 1
ATOM 2616 N N . SER A 1 325 ? 12.444 -2.341 34.973 1.00 82.62 325 SER A N 1
ATOM 2617 C CA . SER A 1 325 ? 12.833 -0.941 34.793 1.00 82.62 325 SER A CA 1
ATOM 2618 C C . SER A 1 325 ? 13.540 -0.340 36.009 1.00 82.62 325 SER A C 1
ATOM 2620 O O . SER A 1 325 ? 14.234 0.661 35.860 1.00 82.62 325 SER A O 1
ATOM 2622 N N . SER A 1 326 ? 13.402 -0.939 37.197 1.00 80.12 326 SER A N 1
ATOM 2623 C CA . SER A 1 326 ? 14.143 -0.529 38.397 1.00 80.12 326 SER A CA 1
ATOM 2624 C C . SER A 1 326 ? 15.663 -0.702 38.254 1.00 80.12 326 SER A C 1
ATOM 2626 O O . SER A 1 326 ? 16.424 0.013 38.907 1.00 80.12 326 SER A O 1
ATOM 2628 N N . HIS A 1 327 ? 16.121 -1.556 37.330 1.00 89.06 327 HIS A N 1
ATOM 2629 C CA . HIS A 1 327 ? 17.537 -1.720 36.995 1.00 89.06 327 HIS A CA 1
ATOM 2630 C C . HIS A 1 327 ? 18.073 -0.659 36.021 1.00 89.06 327 HIS A C 1
ATOM 2632 O O . HIS A 1 327 ? 19.209 -0.775 35.562 1.00 89.06 327 HIS A O 1
ATOM 2638 N N . TRP A 1 328 ? 17.288 0.371 35.691 1.00 87.81 328 TRP A N 1
ATOM 2639 C CA . TRP A 1 328 ? 17.665 1.426 34.751 1.00 87.81 328 TRP A CA 1
ATOM 2640 C C . TRP A 1 328 ? 17.654 2.817 35.402 1.00 87.81 328 TRP A C 1
ATOM 2642 O O . TRP A 1 328 ? 16.759 3.171 36.166 1.00 87.81 328 TRP A O 1
ATOM 2652 N N . SER A 1 329 ? 18.655 3.634 35.077 1.00 86.06 329 SER A N 1
ATOM 2653 C CA . SER A 1 329 ? 18.832 5.013 35.532 1.00 86.06 329 SER A CA 1
ATOM 2654 C C . SER A 1 329 ? 18.965 5.950 34.338 1.00 86.06 329 SER A C 1
ATOM 2656 O O . SER A 1 329 ? 19.778 5.715 33.447 1.00 86.06 329 SER A O 1
ATOM 2658 N N . SER A 1 330 ? 18.243 7.070 34.347 1.00 84.50 330 SER A N 1
ATOM 2659 C CA . SER A 1 330 ? 18.432 8.143 33.359 1.00 84.50 330 SER A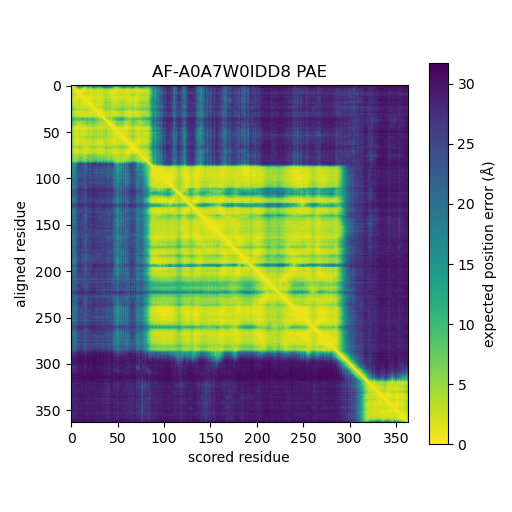 CA 1
ATOM 2660 C C . SER A 1 330 ? 19.729 8.936 33.560 1.00 84.50 330 SER A C 1
ATOM 2662 O O . SER A 1 330 ? 20.090 9.738 32.706 1.00 84.50 330 SER A O 1
ATOM 2664 N N . ILE A 1 331 ? 20.422 8.722 34.681 1.00 85.69 331 ILE A N 1
ATOM 2665 C CA . ILE A 1 331 ? 21.691 9.365 35.029 1.00 85.69 331 ILE A CA 1
ATOM 2666 C C . ILE A 1 331 ? 22.772 8.286 35.068 1.00 85.69 331 ILE A C 1
ATOM 2668 O O . ILE A 1 331 ? 22.616 7.303 35.802 1.00 85.69 331 ILE A O 1
ATOM 2672 N N . ASP A 1 332 ? 23.839 8.486 34.295 1.00 88.88 332 ASP A N 1
ATOM 2673 C CA . ASP A 1 332 ? 25.044 7.661 34.341 1.00 88.88 332 ASP A CA 1
ATOM 2674 C C . ASP A 1 332 ? 25.771 7.840 35.669 1.00 88.88 332 ASP A C 1
ATOM 2676 O O . ASP A 1 332 ? 26.012 8.960 36.123 1.00 88.88 332 ASP A O 1
ATOM 2680 N N . ALA A 1 333 ? 26.167 6.727 36.278 1.00 90.25 333 ALA A N 1
ATOM 2681 C CA . ALA A 1 333 ? 26.983 6.735 37.481 1.00 90.25 333 ALA A CA 1
ATOM 2682 C C . ALA A 1 333 ? 28.075 5.655 37.405 1.00 90.25 333 ALA A C 1
ATOM 2684 O O . ALA A 1 333 ? 27.915 4.664 36.689 1.00 90.25 333 ALA A O 1
ATOM 2685 N N . PRO A 1 334 ? 29.200 5.815 38.126 1.00 93.56 334 PRO A N 1
ATOM 2686 C CA . PRO A 1 334 ? 30.263 4.817 38.134 1.00 93.56 334 PRO A CA 1
ATOM 2687 C C . PRO A 1 334 ? 29.775 3.473 38.682 1.00 93.56 334 PRO A C 1
ATOM 2689 O O . PRO A 1 334 ? 29.284 3.394 39.809 1.00 93.56 334 PRO A O 1
ATOM 2692 N N . CYS A 1 335 ? 29.965 2.405 37.906 1.00 95.25 335 CYS A N 1
ATOM 2693 C CA . CYS A 1 335 ? 29.724 1.028 38.319 1.00 95.25 335 CYS A CA 1
ATOM 2694 C C . CYS A 1 335 ? 30.460 0.743 39.631 1.00 95.25 335 CYS A C 1
ATOM 2696 O O . CYS A 1 335 ? 31.664 0.979 39.754 1.00 95.25 335 CYS A O 1
ATOM 2698 N N . ARG A 1 336 ? 29.761 0.191 40.620 1.00 92.12 336 ARG A N 1
ATOM 2699 C CA . ARG A 1 336 ? 30.331 -0.059 41.948 1.00 92.12 336 ARG A CA 1
ATOM 2700 C C . ARG A 1 336 ? 31.499 -1.054 41.947 1.00 92.12 336 ARG A C 1
ATOM 2702 O O . ARG A 1 336 ? 32.300 -1.008 42.875 1.00 92.12 336 ARG A O 1
ATOM 2709 N N . TYR A 1 337 ? 31.599 -1.917 40.931 1.00 91.81 337 TYR A N 1
ATOM 2710 C CA . TYR A 1 337 ? 32.612 -2.976 40.848 1.00 91.81 337 TYR A CA 1
ATOM 2711 C C . TYR A 1 337 ? 33.816 -2.582 39.988 1.00 91.81 337 TYR A C 1
ATOM 2713 O O . TYR A 1 337 ? 34.949 -2.684 40.443 1.00 91.81 337 TYR A O 1
ATOM 2721 N N . CYS A 1 338 ? 33.590 -2.095 38.764 1.00 92.56 338 CYS A N 1
ATOM 2722 C CA . CYS A 1 338 ? 34.672 -1.767 37.824 1.00 92.56 338 CYS A CA 1
ATOM 2723 C C . CYS A 1 338 ? 34.902 -0.259 37.631 1.00 92.56 338 CYS A C 1
ATOM 2725 O O . CYS A 1 338 ? 35.804 0.129 36.897 1.00 92.56 338 CYS A O 1
ATOM 2727 N N . ARG A 1 339 ? 34.082 0.597 38.259 1.00 91.56 339 ARG A N 1
ATOM 2728 C CA . ARG A 1 339 ? 34.123 2.072 38.184 1.00 91.56 339 ARG A CA 1
ATOM 2729 C C . ARG A 1 339 ? 33.832 2.697 36.813 1.00 91.56 339 ARG A C 1
ATOM 2731 O O . ARG A 1 339 ? 33.725 3.916 36.737 1.00 91.56 339 ARG A O 1
ATOM 2738 N N . GLY A 1 340 ? 33.616 1.908 35.759 1.00 87.81 340 GLY A N 1
ATOM 2739 C CA . GLY A 1 340 ? 33.154 2.416 34.462 1.00 87.81 340 GLY A CA 1
ATOM 2740 C C . GLY A 1 340 ? 31.724 2.966 34.527 1.00 87.81 340 GLY A C 1
ATOM 2741 O O . GLY A 1 340 ? 30.910 2.465 35.299 1.00 87.81 340 GLY A O 1
ATOM 2742 N N . LEU A 1 341 ? 31.402 3.983 33.725 1.00 91.06 341 LEU A N 1
ATOM 2743 C CA . LEU A 1 341 ? 30.061 4.580 33.699 1.00 91.06 341 LEU A CA 1
ATOM 2744 C C . LEU A 1 341 ? 28.999 3.573 33.229 1.00 91.06 341 LEU A C 1
ATOM 2746 O O . LEU A 1 341 ? 29.245 2.748 32.342 1.00 91.06 341 LEU A O 1
ATOM 2750 N N . THR A 1 342 ? 27.828 3.617 33.863 1.00 91.62 342 THR A N 1
ATOM 2751 C CA . THR A 1 342 ? 26.689 2.755 33.546 1.00 91.62 342 THR A CA 1
ATOM 2752 C C . THR A 1 342 ? 25.362 3.433 33.877 1.00 91.62 342 THR A C 1
ATOM 2754 O O . THR A 1 342 ? 25.222 4.089 34.912 1.00 91.62 342 THR A O 1
ATOM 2757 N N . HIS A 1 343 ? 24.363 3.165 33.039 1.00 93.69 343 HIS A N 1
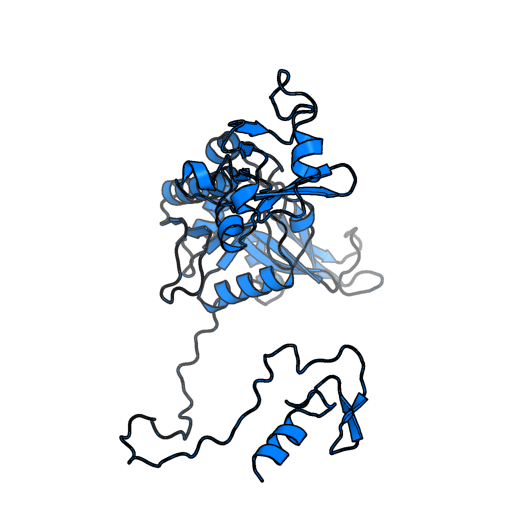ATOM 2758 C CA . HIS A 1 343 ? 22.954 3.452 33.305 1.00 93.69 343 HIS A CA 1
ATOM 2759 C C . HIS A 1 343 ? 22.254 2.323 34.078 1.00 93.69 343 HIS A C 1
ATOM 2761 O O . HIS A 1 343 ? 21.095 2.464 34.463 1.00 93.69 343 HIS A O 1
ATOM 2767 N N . LEU A 1 344 ? 22.920 1.184 34.283 1.00 92.00 344 LEU A N 1
ATOM 2768 C CA . LEU A 1 344 ? 22.332 -0.005 34.901 1.00 92.00 344 LEU A CA 1
ATOM 2769 C C . LEU A 1 344 ? 22.508 -0.018 36.426 1.00 92.00 344 LEU A C 1
ATOM 2771 O O . LEU A 1 344 ? 23.505 0.486 36.947 1.00 92.00 344 LEU A O 1
ATOM 2775 N N . ARG A 1 345 ? 21.553 -0.627 37.136 1.00 92.38 345 ARG A N 1
ATOM 2776 C CA . ARG A 1 345 ? 21.559 -0.822 38.595 1.00 92.38 345 ARG A CA 1
ATOM 2777 C C . ARG A 1 345 ? 21.426 -2.302 38.956 1.00 92.38 345 ARG A C 1
ATOM 2779 O O . ARG A 1 345 ? 20.709 -3.027 38.277 1.00 92.38 345 ARG A O 1
ATOM 2786 N N . ASP A 1 346 ? 22.090 -2.739 40.023 1.00 90.19 346 ASP A N 1
ATOM 2787 C CA . ASP A 1 346 ? 21.904 -4.075 40.614 1.00 90.19 346 ASP A CA 1
ATOM 2788 C C . ASP A 1 346 ? 20.549 -4.199 41.359 1.00 90.19 346 ASP A C 1
ATOM 2790 O O . ASP A 1 346 ? 19.747 -3.264 41.358 1.00 90.19 346 ASP A O 1
ATOM 2794 N N . ASP A 1 347 ? 20.261 -5.355 41.965 1.00 86.19 347 ASP A N 1
ATOM 2795 C CA . ASP A 1 347 ? 19.077 -5.599 42.820 1.00 86.19 347 ASP A CA 1
ATOM 2796 C C . ASP A 1 347 ? 18.997 -4.706 44.057 1.00 86.19 347 ASP A C 1
ATOM 2798 O O . ASP A 1 347 ? 17.910 -4.459 44.573 1.00 86.19 347 ASP A O 1
ATOM 2802 N N . THR A 1 348 ? 20.128 -4.171 44.507 1.00 84.75 348 THR A N 1
ATOM 2803 C CA . THR A 1 348 ? 20.180 -3.188 45.595 1.00 84.75 348 THR A CA 1
ATOM 2804 C C . THR A 1 348 ? 19.976 -1.748 45.109 1.00 84.75 348 THR A C 1
ATOM 2806 O O . THR A 1 348 ? 20.080 -0.804 45.895 1.00 84.75 348 THR A O 1
ATOM 2809 N N . GLY A 1 349 ? 19.704 -1.550 43.813 1.00 87.62 349 GLY A N 1
ATOM 2810 C CA . GLY A 1 349 ? 19.508 -0.239 43.197 1.00 87.62 349 GLY A CA 1
ATOM 2811 C C . GLY A 1 349 ? 20.800 0.563 43.005 1.00 87.62 349 GLY A C 1
ATOM 2812 O O . GLY A 1 349 ? 20.740 1.759 42.689 1.00 87.62 349 GLY A O 1
ATOM 2813 N N . ARG A 1 350 ? 21.979 -0.052 43.178 1.00 91.75 350 ARG A N 1
ATOM 2814 C CA . ARG A 1 350 ? 23.282 0.618 43.047 1.00 91.75 350 ARG A CA 1
ATOM 2815 C C . ARG A 1 350 ? 23.821 0.503 41.619 1.00 91.75 350 ARG A C 1
ATOM 2817 O O . ARG A 1 350 ? 23.641 -0.541 40.999 1.00 91.75 350 ARG A O 1
ATOM 2824 N N . PRO A 1 351 ? 24.508 1.531 41.083 1.00 95.12 351 PRO A N 1
ATOM 2825 C CA . PRO A 1 351 ? 25.034 1.490 39.720 1.00 95.12 351 PRO A CA 1
ATOM 2826 C C . PRO A 1 351 ? 25.972 0.299 39.506 1.00 95.12 351 PRO A C 1
ATOM 2828 O O . PRO A 1 351 ? 26.962 0.142 40.224 1.00 95.12 351 PRO A O 1
ATOM 2831 N N . SER A 1 352 ? 25.675 -0.544 38.522 1.00 94.38 352 SER A N 1
ATOM 2832 C CA . SER A 1 352 ? 26.472 -1.726 38.199 1.00 94.38 352 SER A CA 1
ATOM 2833 C C . SER A 1 352 ? 26.266 -2.150 36.750 1.00 94.38 352 SER A C 1
ATOM 2835 O O . SER A 1 352 ? 25.144 -2.126 36.254 1.00 94.38 352 SER A O 1
ATOM 2837 N N . HIS A 1 353 ? 27.325 -2.569 36.052 1.00 92.75 353 HIS A N 1
ATOM 2838 C CA . HIS A 1 353 ? 27.154 -3.266 34.776 1.00 92.75 353 HIS A CA 1
ATOM 2839 C C . HIS A 1 353 ? 26.536 -4.640 35.008 1.00 92.75 353 HIS A C 1
ATOM 2841 O O . HIS A 1 353 ? 26.848 -5.318 35.987 1.00 92.75 353 HIS A O 1
ATOM 2847 N N . LYS A 1 354 ? 25.733 -5.087 34.042 1.00 89.94 354 LYS A N 1
ATOM 2848 C CA . LYS A 1 354 ? 25.086 -6.398 34.076 1.00 89.94 354 LYS A CA 1
ATOM 2849 C C . LYS A 1 354 ? 26.054 -7.537 34.401 1.00 89.94 354 LYS A C 1
ATOM 2851 O O . LYS A 1 354 ? 25.829 -8.297 35.335 1.00 89.94 354 LYS A O 1
ATOM 2856 N N . THR A 1 355 ? 27.155 -7.608 33.663 1.00 89.38 355 THR A N 1
ATOM 2857 C CA . THR A 1 355 ? 28.165 -8.659 33.822 1.00 89.38 355 THR A CA 1
ATOM 2858 C C . THR A 1 355 ? 28.875 -8.588 35.172 1.00 89.38 355 THR A C 1
ATOM 2860 O O . THR A 1 355 ? 29.199 -9.626 35.736 1.00 89.38 355 THR A O 1
ATOM 2863 N N . CYS A 1 356 ? 29.079 -7.387 35.726 1.00 88.12 356 CYS A N 1
ATOM 2864 C CA . CYS A 1 356 ? 29.685 -7.213 37.045 1.00 88.12 356 CYS A CA 1
ATOM 2865 C C . CYS A 1 356 ? 28.748 -7.643 38.179 1.00 88.12 356 CYS A C 1
ATOM 2867 O O . CYS A 1 356 ? 29.203 -8.304 39.103 1.00 88.12 356 CYS A O 1
ATOM 2869 N N . ALA A 1 357 ? 27.459 -7.295 38.113 1.00 87.12 357 ALA A N 1
ATOM 2870 C CA . ALA A 1 357 ? 26.479 -7.726 39.112 1.00 87.12 357 ALA A CA 1
ATOM 2871 C C . ALA A 1 357 ? 26.242 -9.244 39.064 1.00 87.12 357 ALA A C 1
ATOM 2873 O O . ALA A 1 357 ? 26.223 -9.894 40.102 1.00 87.12 357 ALA A O 1
ATOM 2874 N N . GLU A 1 358 ? 26.126 -9.830 37.868 1.00 84.81 358 GLU A N 1
ATOM 2875 C CA . GLU A 1 358 ? 25.948 -11.281 37.711 1.00 84.81 358 GLU A CA 1
ATOM 2876 C C . GLU A 1 358 ? 27.178 -12.074 38.177 1.00 84.81 358 GLU A C 1
ATOM 2878 O O . GLU A 1 358 ? 27.024 -13.126 38.792 1.00 84.81 358 GLU A O 1
ATOM 2883 N N . ALA A 1 359 ? 28.394 -11.557 37.964 1.00 83.88 359 ALA A N 1
ATOM 2884 C CA . ALA A 1 359 ? 29.621 -12.187 38.455 1.00 83.88 359 ALA A CA 1
ATOM 2885 C C . ALA A 1 359 ? 29.724 -12.219 39.992 1.00 83.88 359 ALA A C 1
ATOM 2887 O O . ALA A 1 359 ? 30.431 -13.063 40.526 1.00 83.88 359 ALA A O 1
ATOM 2888 N N . GLN A 1 360 ? 29.028 -11.320 40.695 1.00 79.50 360 GLN A N 1
ATOM 2889 C CA . GLN A 1 360 ? 29.021 -11.235 42.163 1.00 79.50 360 GLN A CA 1
ATOM 2890 C C . GLN A 1 360 ? 27.920 -12.082 42.809 1.00 79.50 360 GLN A C 1
ATOM 2892 O O . GLN A 1 360 ? 27.949 -12.298 44.012 1.00 79.50 360 GLN A O 1
ATOM 2897 N N . LEU A 1 361 ? 26.959 -12.564 42.019 1.00 70.06 361 LEU A N 1
ATOM 2898 C CA . LEU A 1 361 ? 25.911 -13.493 42.459 1.00 70.06 361 LEU A CA 1
ATOM 2899 C C . LEU A 1 361 ? 26.320 -14.964 42.301 1.00 70.06 361 LEU A C 1
ATOM 2901 O O . LEU A 1 361 ? 25.619 -15.855 42.776 1.00 70.06 361 LEU A O 1
ATOM 2905 N N . GLY A 1 362 ? 27.427 -15.211 41.592 1.00 61.84 362 GLY A N 1
ATOM 2906 C CA . GLY A 1 362 ? 28.032 -16.529 41.389 1.00 61.84 362 GLY A CA 1
ATOM 2907 C C . GLY A 1 362 ? 29.197 -16.852 42.335 1.00 61.84 362 GLY A C 1
ATOM 2908 O O . GLY A 1 362 ? 29.840 -17.882 42.145 1.00 61.84 362 GLY A O 1
ATOM 2909 N N . THR A 1 363 ? 29.471 -15.983 43.312 1.00 48.34 363 THR A N 1
ATOM 2910 C CA . THR A 1 363 ? 30.404 -16.161 44.442 1.00 48.34 363 THR A CA 1
ATOM 2911 C C . THR A 1 363 ? 29.625 -16.069 45.734 1.00 48.34 363 THR A C 1
ATOM 2913 O O . THR A 1 363 ? 29.895 -16.884 46.640 1.00 48.34 363 THR A O 1
#

pLDDT: mean 82.31, std 15.84, range [31.75, 97.38]

Foldseek 3Di:
DFQQWKQAQPPGIFGQVDPQSPCPVDPPVVVVLVVCPPDDQVVSRIFRGPQCVVVVHGWGWHWDDDPNGIGIDTPDPVVVVSPPPVDDLQLVLLLLQLCVLLVVLVWHKDAQDAQPVRQATARMWIQAPDPAIEGEHEDADDDDLVVVLVNCVSCLQRRYHYAYEYQDPVVQVDASAQYWYWHPPDDSCCSNPNPAGKGPDQEKQKDKDFFAPVDPDDELPDPDHTDRAIDIDIDDDMDGPSVQSSCVRHVQKAWFQHDRRPGTGIGIYGPVNQVNVCVRVVHHRGPDGNDPPPPCPDPDPPDPPPDPDDDDPDDDQDQDDQVDCLQFAPDWFQAPQPGDTDRGAAPVSHHHDRVGNRVVSVD

Nearest PDB structures (foldseek):
  7lsy-assembly1_B  TM=3.806E-01  e=4.610E+00  Homo sapiens

Secondary structure (DSSP, 8-state):
----EEEETTTEEEETTSTTTT-TTSTTHHHHHHH-TTS-GGGTTEEESSHHHHTT---BEEEEEETTEEEEEESSHHHHHHTS-SS-HHHHHHHHHHHHHHHHTT-EEEET-B-TTS--B-SEEEE-SSSS-EEEEE--S---HHHHHHHHHHHHHTT-EEEEEES-HHHHT--SS-EEE--TT--HHHHHH-TT-EE-BSBEEEEEEE-STT--SPPSS-SSS--SSEEEEEEE--EEHHHHHHHHHHTSEEEEEEEETTEEEEEEEEHHHHHHHHHHHTS--SPP-PPP--------S---S----------------TTSGGGEEEEEEE-TTT--EEEEB-TTS-B--HHHHHHHH--

Organism: NCBI:txid2756131

Radius of gyration: 29.32 Å; Cα contacts (8 Å, |Δi|>4): 613; chains: 1; bounding box: 68×62×72 Å